Protein AF-0000000085159303 (afdb_homodimer)

Structure (mmCIF, N/CA/C/O backbone):
data_AF-0000000085159303-model_v1
#
loop_
_entity.id
_entity.type
_entity.pdbx_description
1 polymer 'ATP-binding protein'
#
loop_
_atom_site.group_PDB
_atom_site.id
_atom_site.type_symbol
_atom_site.label_atom_id
_atom_site.label_alt_id
_atom_site.label_comp_id
_atom_site.label_asym_id
_atom_site.label_entity_id
_atom_site.label_seq_id
_atom_site.pdbx_PDB_ins_code
_atom_site.Cartn_x
_atom_site.Cartn_y
_atom_site.Cartn_z
_atom_site.occupancy
_atom_site.B_iso_or_equiv
_atom_site.auth_seq_id
_atom_site.auth_comp_id
_atom_site.auth_asym_id
_atom_site.auth_atom_id
_atom_site.pdbx_PDB_model_num
ATOM 1 N N . MET A 1 1 ? -14.891 17.75 -6.547 1 43.78 1 MET A N 1
ATOM 2 C CA . MET A 1 1 ? -15.078 16.312 -6.766 1 43.78 1 MET A CA 1
ATOM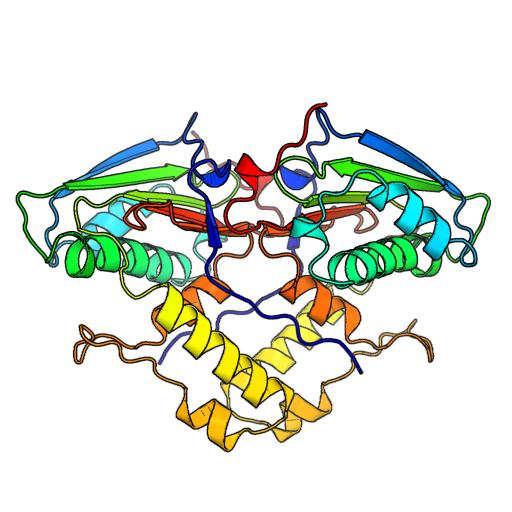 3 C C . MET A 1 1 ? -13.75 15.57 -6.641 1 43.78 1 MET A C 1
ATOM 5 O O . MET A 1 1 ? -12.742 15.992 -7.219 1 43.78 1 MET A O 1
ATOM 9 N N . HIS A 1 2 ? -13.578 14.812 -5.637 1 64 2 HIS A N 1
ATOM 10 C CA . HIS A 1 2 ? -12.289 14.164 -5.406 1 64 2 HIS A CA 1
ATOM 11 C C . HIS A 1 2 ? -11.953 13.195 -6.531 1 64 2 HIS A C 1
ATOM 13 O O . HIS A 1 2 ? -12.852 12.617 -7.152 1 64 2 HIS A O 1
ATOM 19 N N . GLN A 1 3 ? -10.859 13.406 -7.191 1 79.31 3 GLN A N 1
ATOM 20 C CA . GLN A 1 3 ? -10.375 12.578 -8.289 1 79.31 3 GLN A CA 1
ATOM 21 C C . GLN A 1 3 ? -10.266 11.109 -7.875 1 79.31 3 GLN A C 1
ATOM 23 O O . GLN A 1 3 ? -9.859 10.812 -6.75 1 79.31 3 GLN A O 1
ATOM 28 N N . LEU A 1 4 ? -10.867 10.281 -8.711 1 87.75 4 LEU A N 1
ATOM 29 C CA . LEU A 1 4 ? -10.781 8.836 -8.5 1 87.75 4 LEU A CA 1
ATOM 30 C C . LEU A 1 4 ? -9.336 8.367 -8.531 1 87.75 4 LEU A C 1
ATOM 32 O O . LEU A 1 4 ? -8.578 8.734 -9.438 1 87.75 4 LEU A O 1
ATOM 36 N N . ILE A 1 5 ? -8.906 7.711 -7.488 1 91.25 5 ILE A N 1
ATOM 37 C CA . ILE A 1 5 ? -7.598 7.066 -7.414 1 91.25 5 ILE A CA 1
ATOM 38 C C . ILE A 1 5 ? -7.73 5.582 -7.742 1 91.25 5 ILE A C 1
ATOM 40 O O . ILE A 1 5 ? -8.477 4.855 -7.074 1 91.25 5 ILE A O 1
ATOM 44 N N . ILE A 1 6 ? -7.066 5.203 -8.773 1 92.69 6 ILE A N 1
ATOM 45 C CA . ILE A 1 6 ? -7.168 3.818 -9.219 1 92.69 6 ILE A CA 1
ATOM 46 C C . ILE A 1 6 ? -5.984 3.016 -8.688 1 92.69 6 ILE A C 1
ATOM 48 O O . ILE A 1 6 ? -4.828 3.371 -8.914 1 92.69 6 ILE A O 1
ATOM 52 N N . ARG A 1 7 ? -6.312 1.954 -7.98 1 93.94 7 ARG A N 1
ATOM 53 C CA . ARG A 1 7 ? -5.309 0.973 -7.578 1 93.94 7 ARG A CA 1
ATOM 54 C C . ARG A 1 7 ? -5.121 -0.09 -8.656 1 93.94 7 ARG A C 1
ATOM 56 O O . ARG A 1 7 ? -6.09 -0.508 -9.297 1 93.94 7 ARG A O 1
ATOM 63 N N . LYS A 1 8 ? -3.885 -0.417 -8.852 1 95.25 8 LYS A N 1
ATOM 64 C CA . LYS A 1 8 ? -3.584 -1.401 -9.891 1 95.25 8 LYS A CA 1
ATOM 65 C C . LYS A 1 8 ? -2.324 -2.191 -9.547 1 95.25 8 LYS A C 1
ATOM 67 O O . LYS A 1 8 ? -1.56 -1.801 -8.664 1 95.25 8 LYS A O 1
ATOM 72 N N . LEU A 1 9 ? -2.141 -3.295 -10.242 1 95.94 9 LEU A N 1
ATOM 73 C CA . LEU A 1 9 ? -0.892 -4.043 -10.164 1 95.94 9 LEU A CA 1
ATOM 74 C C . LEU A 1 9 ? 0.24 -3.287 -10.852 1 95.94 9 LEU A C 1
ATOM 76 O O . LEU A 1 9 ? 0.048 -2.719 -11.93 1 95.94 9 LEU A O 1
ATOM 80 N N . ILE A 1 10 ? 1.397 -3.301 -10.141 1 97.69 10 ILE A N 1
ATOM 81 C CA . ILE A 1 10 ? 2.553 -2.555 -10.625 1 97.69 10 ILE A CA 1
ATOM 82 C C . ILE A 1 10 ? 3.584 -3.521 -11.203 1 97.69 10 ILE A C 1
ATOM 84 O O . ILE A 1 10 ? 3.85 -4.574 -10.617 1 97.69 10 ILE A O 1
ATOM 88 N N . VAL A 1 11 ? 4.082 -3.172 -12.383 1 98.19 11 VAL A N 1
ATOM 89 C CA . VAL A 1 11 ? 5.148 -3.939 -13.023 1 98.19 11 VAL A CA 1
ATOM 90 C C . VAL A 1 11 ? 6.422 -3.1 -13.086 1 98.19 11 VAL A C 1
ATOM 92 O O . VAL A 1 11 ? 6.441 -2.039 -13.719 1 98.19 11 VAL A O 1
ATOM 95 N N . ASP A 1 12 ? 7.48 -3.568 -12.445 1 97.88 12 ASP A N 1
ATOM 96 C CA . ASP A 1 12 ? 8.758 -2.857 -12.406 1 97.88 12 ASP A CA 1
ATOM 97 C C . ASP A 1 12 ? 9.906 -3.82 -12.133 1 97.88 12 ASP A C 1
ATOM 99 O O . ASP A 1 12 ? 10.148 -4.203 -10.984 1 97.88 12 ASP A O 1
ATOM 103 N N . GLU A 1 13 ? 10.664 -4.117 -13.094 1 97.38 13 GLU A N 1
ATOM 104 C CA . GLU A 1 13 ? 11.719 -5.117 -13.055 1 97.38 13 GLU A CA 1
ATOM 105 C C . GLU A 1 13 ? 12.766 -4.77 -12 1 97.38 13 GLU A C 1
ATOM 107 O O . GLU A 1 13 ? 13.281 -5.652 -11.312 1 97.38 13 GLU A O 1
ATOM 112 N N . ASN A 1 14 ? 13.062 -3.523 -11.852 1 95.62 14 ASN A N 1
ATOM 113 C CA . ASN A 1 14 ? 14.18 -3.098 -11.016 1 95.62 14 ASN A CA 1
ATOM 114 C C . ASN A 1 14 ? 13.703 -2.469 -9.711 1 95.62 14 ASN A C 1
ATOM 116 O O . ASN A 1 14 ? 14.43 -1.689 -9.094 1 95.62 14 ASN A O 1
ATOM 120 N N . ASN A 1 15 ? 12.461 -2.787 -9.383 1 96.5 15 ASN A N 1
ATOM 121 C CA . ASN A 1 15 ? 11.922 -2.252 -8.141 1 96.5 15 ASN A C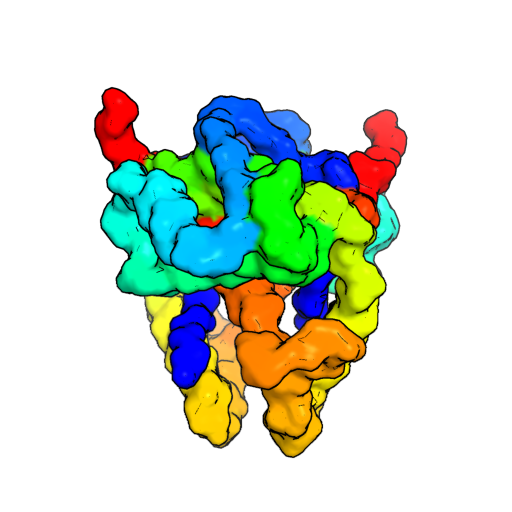A 1
ATOM 122 C C . ASN A 1 15 ? 12.742 -2.697 -6.93 1 96.5 15 ASN A C 1
ATOM 124 O O . ASN A 1 15 ? 13.188 -3.844 -6.867 1 96.5 15 ASN A O 1
ATOM 128 N N . GLU A 1 16 ? 12.914 -1.83 -5.949 1 94.56 16 GLU A N 1
ATOM 129 C CA . GLU A 1 16 ? 13.734 -2.105 -4.773 1 94.56 16 GLU A CA 1
ATOM 130 C C . GLU A 1 16 ? 13.133 -3.23 -3.936 1 94.56 16 GLU A C 1
ATOM 132 O O . GLU A 1 16 ? 13.82 -3.83 -3.109 1 94.56 16 GLU A O 1
ATOM 137 N N . LEU A 1 17 ? 11.805 -3.549 -4.074 1 95.19 17 LEU A N 1
ATOM 138 C CA . LEU A 1 17 ? 11.18 -4.656 -3.354 1 95.19 17 LEU A CA 1
ATOM 139 C C . LEU A 1 17 ? 11.82 -5.984 -3.746 1 95.19 17 LEU A C 1
ATOM 141 O O . LEU A 1 17 ? 11.656 -6.984 -3.047 1 95.19 17 LEU A O 1
ATOM 145 N N . PHE A 1 18 ? 12.531 -5.996 -4.859 1 97.5 18 PHE A N 1
ATOM 146 C CA . PHE A 1 18 ? 13.188 -7.227 -5.289 1 97.5 18 PHE A CA 1
ATOM 147 C C . PHE A 1 18 ? 14.594 -7.316 -4.723 1 97.5 18 PHE A C 1
ATOM 149 O O . PHE A 1 18 ? 15.312 -8.297 -4.969 1 97.5 18 PHE A O 1
ATOM 156 N N . ASP A 1 19 ? 15.055 -6.277 -3.986 1 96.62 19 ASP A N 1
ATOM 157 C CA . ASP A 1 19 ? 16.328 -6.395 -3.275 1 96.62 19 ASP A CA 1
ATOM 158 C C . ASP A 1 19 ? 16.234 -7.422 -2.15 1 96.62 19 ASP A C 1
ATOM 160 O O . ASP A 1 19 ? 15.695 -7.129 -1.079 1 96.62 19 ASP A O 1
ATOM 164 N N . ALA A 1 20 ? 16.781 -8.555 -2.324 1 97.75 20 ALA A N 1
ATOM 165 C CA . ALA A 1 20 ? 16.609 -9.68 -1.407 1 97.75 20 ALA A CA 1
ATOM 166 C C . ALA A 1 20 ? 17.766 -9.758 -0.414 1 97.75 20 ALA A C 1
ATOM 168 O O . ALA A 1 20 ? 17.938 -10.766 0.28 1 97.75 20 ALA A O 1
ATOM 169 N N . GLN A 1 21 ? 18.562 -8.742 -0.379 1 95.38 21 GLN A N 1
ATOM 170 C CA . GLN A 1 21 ? 19.703 -8.773 0.535 1 95.38 21 GLN A CA 1
ATOM 171 C C . GLN A 1 21 ? 19.25 -8.984 1.976 1 95.38 21 GLN A C 1
ATOM 173 O O . GLN A 1 21 ? 18.359 -8.273 2.465 1 95.38 21 GLN A O 1
ATOM 178 N N . GLY A 1 22 ? 19.859 -9.969 2.65 1 96.06 22 GLY A N 1
ATOM 179 C CA . GLY A 1 22 ? 19.578 -10.234 4.051 1 96.06 22 GLY A CA 1
ATOM 180 C C . GLY A 1 22 ? 18.328 -11.07 4.266 1 96.06 22 GLY A C 1
ATOM 181 O O . GLY A 1 22 ? 17.984 -11.398 5.402 1 96.06 22 GLY A O 1
ATOM 182 N N . MET A 1 23 ? 17.641 -11.469 3.201 1 97.88 23 MET A N 1
ATOM 183 C CA . MET A 1 23 ? 16.422 -12.281 3.33 1 97.88 23 MET A CA 1
ATOM 184 C C . MET A 1 23 ? 16.766 -13.766 3.363 1 97.88 23 MET A C 1
ATOM 186 O O . MET A 1 23 ? 17.812 -14.18 2.857 1 97.88 23 MET A O 1
ATOM 190 N N . ARG A 1 24 ? 15.906 -14.539 4.008 1 98.31 24 ARG A N 1
ATOM 191 C CA . ARG A 1 24 ? 16 -15.992 3.914 1 98.31 24 ARG A CA 1
ATOM 192 C C . ARG A 1 24 ? 15.555 -16.484 2.541 1 98.31 24 ARG A C 1
ATOM 194 O O . ARG A 1 24 ? 14.719 -15.844 1.894 1 98.31 24 ARG A O 1
ATOM 201 N N . TYR A 1 25 ? 16.109 -17.625 2.141 1 98.62 25 TYR A N 1
ATOM 202 C CA . TYR A 1 25 ? 15.812 -18.172 0.825 1 98.62 25 TYR A CA 1
ATOM 203 C C . TYR A 1 25 ? 15.5 -19.672 0.921 1 98.62 25 TYR A C 1
ATOM 205 O O . TYR A 1 25 ? 16.141 -20.391 1.685 1 98.62 25 TYR A O 1
ATOM 213 N N . VAL A 1 26 ? 14.492 -20.078 0.192 1 98.69 26 VAL A N 1
ATOM 214 C CA . VAL A 1 26 ? 14.164 -21.5 0.096 1 98.69 26 VAL A CA 1
ATOM 215 C C . VAL A 1 26 ? 13.562 -21.797 -1.273 1 98.69 26 VAL A C 1
ATOM 217 O O . VAL A 1 26 ? 12.992 -20.906 -1.916 1 98.69 26 VAL A O 1
ATOM 220 N N . GLU A 1 27 ? 13.734 -23 -1.75 1 98.69 27 GLU A N 1
ATOM 221 C CA . GLU A 1 27 ? 13.086 -23.484 -2.963 1 98.69 27 GLU A CA 1
ATOM 222 C C . GLU A 1 27 ? 12.133 -24.641 -2.652 1 98.69 27 GLU A C 1
ATOM 224 O O . GLU A 1 27 ? 12.461 -25.531 -1.871 1 98.69 27 GLU A O 1
ATOM 229 N N . PHE A 1 28 ? 11.008 -24.578 -3.199 1 98.69 28 PHE A N 1
ATOM 230 C CA . PHE A 1 28 ? 10.023 -25.641 -3.051 1 98.69 28 PHE A CA 1
ATOM 231 C C . PHE A 1 28 ? 9.727 -26.297 -4.395 1 98.69 28 PHE A C 1
ATOM 233 O O . PHE A 1 28 ? 9.625 -25.609 -5.418 1 98.69 28 PHE A O 1
ATOM 240 N N . PRO A 1 29 ? 9.547 -27.688 -4.418 1 98.31 29 PRO A N 1
ATOM 241 C CA . PRO A 1 29 ? 8.922 -28.266 -5.605 1 98.31 29 PRO A CA 1
ATOM 242 C C . PRO A 1 29 ? 7.5 -27.75 -5.84 1 98.31 29 PRO A C 1
ATOM 244 O O . PRO A 1 29 ? 6.809 -27.391 -4.883 1 98.31 29 PRO A O 1
ATOM 247 N N . SER A 1 30 ? 7.117 -27.641 -7.059 1 98.19 30 SER A N 1
ATOM 248 C CA . SER A 1 30 ? 5.781 -27.141 -7.367 1 98.19 30 SER A CA 1
ATOM 249 C C . SER A 1 30 ? 4.719 -28.203 -7.148 1 98.19 30 SER A C 1
ATOM 251 O O . SER A 1 30 ? 3.986 -28.562 -8.078 1 98.19 30 SER A O 1
ATOM 253 N N . ASP A 1 31 ? 4.613 -28.703 -5.961 1 97.44 31 ASP A N 1
ATOM 254 C CA . ASP A 1 31 ? 3.629 -29.703 -5.543 1 97.44 31 ASP A CA 1
ATOM 255 C C . ASP A 1 31 ? 2.406 -29.031 -4.918 1 97.44 31 ASP A C 1
ATOM 257 O O . ASP A 1 31 ? 2.467 -28.547 -3.787 1 97.44 31 ASP A O 1
ATOM 261 N N . TYR A 1 32 ? 1.29 -29.047 -5.637 1 96.62 32 TYR A N 1
ATOM 262 C CA . TYR A 1 32 ? 0.066 -28.359 -5.254 1 96.62 32 TYR A CA 1
ATOM 263 C C . TYR A 1 32 ? -0.444 -28.859 -3.908 1 96.62 32 TYR A C 1
ATOM 265 O O . TYR A 1 32 ? -0.998 -28.078 -3.123 1 96.62 32 TYR A O 1
ATOM 273 N N . HIS A 1 33 ? -0.232 -30.078 -3.57 1 97.12 33 HIS A N 1
ATOM 274 C CA . HIS A 1 33 ? -0.773 -30.688 -2.357 1 97.12 33 HIS A CA 1
ATOM 275 C C . HIS A 1 33 ? 0.057 -30.312 -1.136 1 97.12 33 HIS A C 1
ATOM 277 O O . HIS A 1 33 ? -0.342 -30.578 -0.001 1 97.12 33 HIS A O 1
ATOM 283 N N . ARG A 1 34 ? 1.136 -29.609 -1.354 1 98 34 ARG A N 1
ATOM 284 C CA . ARG A 1 34 ? 2.033 -29.312 -0.244 1 98 34 ARG A CA 1
ATOM 285 C C . ARG A 1 34 ? 2.051 -27.812 0.047 1 98 34 ARG A C 1
ATOM 287 O O . ARG A 1 34 ? 2.893 -27.328 0.811 1 98 34 ARG A O 1
ATOM 294 N N . ILE A 1 35 ? 1.143 -27.094 -0.477 1 97.75 35 ILE A N 1
ATOM 295 C CA . ILE A 1 35 ? 1.106 -25.641 -0.334 1 97.75 35 ILE A CA 1
ATOM 296 C C . ILE A 1 35 ? 0.988 -25.266 1.143 1 97.75 35 ILE A C 1
ATOM 298 O O . ILE A 1 35 ? 1.679 -24.359 1.62 1 97.75 35 ILE A O 1
ATOM 302 N N . ARG A 1 36 ? 0.101 -25.969 1.793 1 97.44 36 ARG A N 1
ATOM 303 C CA . ARG A 1 36 ? -0.075 -25.688 3.215 1 97.44 36 ARG A CA 1
ATOM 304 C C . ARG A 1 36 ? 1.223 -25.922 3.982 1 97.44 36 ARG A C 1
ATOM 306 O O . ARG A 1 36 ? 1.575 -25.141 4.863 1 97.44 36 ARG A O 1
ATOM 313 N N . GLU A 1 37 ? 1.891 -26.969 3.672 1 98.38 37 GLU A N 1
ATOM 314 C CA . GLU A 1 37 ? 3.172 -27.266 4.297 1 98.38 37 GLU A CA 1
ATOM 315 C C . GLU A 1 37 ? 4.207 -26.188 4 1 98.38 37 GLU A C 1
ATOM 317 O O . GLU A 1 37 ? 4.961 -25.781 4.887 1 98.38 37 GLU A O 1
ATOM 322 N N . TYR A 1 38 ? 4.301 -25.75 2.805 1 98.69 38 TYR A N 1
ATOM 323 C CA . TYR A 1 38 ? 5.246 -24.719 2.408 1 98.69 38 TYR A CA 1
ATOM 324 C C . TYR A 1 38 ? 4.977 -23.406 3.16 1 98.69 38 TYR A C 1
ATOM 326 O O . TYR A 1 38 ? 5.906 -22.766 3.658 1 98.69 38 TYR A O 1
ATOM 334 N N . THR A 1 39 ? 3.701 -23.062 3.221 1 98.56 39 THR A N 1
ATOM 335 C CA . THR A 1 39 ? 3.316 -21.844 3.926 1 98.56 39 THR A CA 1
ATOM 336 C C . THR A 1 39 ? 3.691 -21.938 5.402 1 98.56 39 THR A C 1
ATOM 338 O O . THR A 1 39 ? 4.223 -20.969 5.969 1 98.56 39 THR A O 1
ATOM 341 N N . ALA A 1 40 ? 3.428 -23.094 5.992 1 98.19 40 ALA A N 1
ATOM 342 C CA . ALA A 1 40 ? 3.771 -23.312 7.391 1 98.19 40 ALA A CA 1
ATOM 343 C C . ALA A 1 40 ? 5.273 -23.188 7.613 1 98.19 40 ALA A C 1
ATOM 345 O O . ALA A 1 40 ? 5.715 -22.656 8.641 1 98.19 40 ALA A O 1
ATOM 346 N N . PHE A 1 41 ? 6.035 -23.719 6.727 1 98.56 41 PHE A N 1
ATOM 347 C CA . PHE A 1 41 ? 7.488 -23.625 6.805 1 98.56 41 PHE A CA 1
ATOM 348 C C . PHE A 1 41 ? 7.938 -22.172 6.863 1 98.56 41 PHE A C 1
ATOM 350 O O . PHE A 1 41 ? 8.766 -21.797 7.695 1 98.56 41 PHE A O 1
ATOM 357 N N . ILE A 1 42 ? 7.395 -21.312 6.027 1 98.31 42 ILE A N 1
ATOM 358 C CA . ILE A 1 42 ? 7.742 -19.906 5.957 1 98.31 42 ILE A CA 1
ATOM 359 C C . ILE A 1 42 ? 7.383 -19.219 7.27 1 98.31 42 ILE A C 1
ATOM 361 O O . ILE A 1 42 ? 8.117 -18.359 7.75 1 98.31 42 ILE A O 1
ATOM 365 N N . LEU A 1 43 ? 6.266 -19.594 7.871 1 97.94 43 LEU A N 1
ATOM 366 C CA . LEU A 1 43 ? 5.695 -18.875 9.008 1 97.94 43 LEU A CA 1
ATOM 367 C C . LEU A 1 43 ? 6.258 -19.406 10.32 1 97.94 43 LEU A C 1
ATOM 369 O O . LEU A 1 43 ? 5.898 -18.922 11.398 1 97.94 43 LEU A O 1
ATOM 373 N N . GLN A 1 44 ? 7.098 -20.391 10.305 1 95.94 44 GLN A N 1
ATOM 374 C CA . GLN A 1 44 ? 7.598 -21.078 11.492 1 95.94 44 GLN A CA 1
ATOM 375 C C . GLN A 1 44 ? 8.141 -20.078 12.516 1 95.94 44 GLN A C 1
ATOM 377 O O . GLN A 1 44 ? 7.918 -20.234 13.719 1 95.94 44 GLN A O 1
ATOM 382 N N . ASN A 1 45 ? 8.836 -19.031 12.141 1 92.56 45 ASN A N 1
ATOM 383 C CA . ASN A 1 45 ? 9.406 -18.047 13.062 1 92.56 45 ASN A CA 1
ATOM 384 C C . ASN A 1 45 ? 8.758 -16.672 12.891 1 92.56 45 ASN A C 1
ATOM 386 O O . ASN A 1 45 ? 9.391 -15.656 13.172 1 92.56 45 ASN A O 1
ATOM 390 N N . CYS A 1 46 ? 7.527 -16.75 12.492 1 96.38 46 CYS A N 1
ATOM 391 C CA . CYS A 1 46 ? 6.805 -15.5 12.305 1 96.38 46 CYS A CA 1
ATOM 392 C C . CYS A 1 46 ? 6.289 -14.969 13.641 1 96.38 46 CYS A C 1
ATOM 394 O O . CYS A 1 46 ? 5.629 -15.695 14.391 1 96.38 46 CYS A O 1
ATOM 396 N N . PRO A 1 47 ? 6.625 -13.719 14.016 1 95.5 47 PRO A N 1
ATOM 397 C CA . PRO A 1 47 ? 6.012 -13.148 15.219 1 95.5 47 PRO A CA 1
ATOM 398 C C . PRO A 1 47 ? 4.484 -13.242 15.203 1 95.5 47 PRO A C 1
ATOM 400 O O . PRO A 1 47 ? 3.861 -13.062 14.156 1 95.5 47 PRO A O 1
ATOM 403 N N . GLU A 1 48 ? 3.891 -13.523 16.344 1 94.94 48 GLU A N 1
ATOM 404 C CA . GLU A 1 48 ? 2.443 -13.672 16.469 1 94.94 48 GLU A CA 1
ATOM 405 C C . GLU A 1 48 ? 1.718 -12.414 16.016 1 94.94 48 GLU A C 1
ATOM 407 O O . GLU A 1 48 ? 0.662 -12.492 15.383 1 94.94 48 GLU A O 1
ATOM 412 N N . GLU A 1 49 ? 2.273 -11.258 16.25 1 93.62 49 GLU A N 1
ATOM 413 C CA . GLU A 1 49 ? 1.668 -9.961 15.93 1 93.62 49 GLU A CA 1
ATOM 414 C C . GLU A 1 49 ? 1.49 -9.797 14.422 1 93.62 49 GLU A C 1
ATOM 416 O O . GLU A 1 49 ? 0.629 -9.031 13.977 1 93.62 49 GLU A O 1
ATOM 421 N N . PHE A 1 50 ? 2.287 -10.531 13.633 1 96.5 50 PHE A N 1
ATOM 422 C CA . PHE A 1 50 ? 2.242 -10.375 12.188 1 96.5 50 PHE A CA 1
ATOM 423 C C . PHE A 1 50 ? 1.209 -11.32 11.578 1 96.5 50 PHE A C 1
ATOM 425 O O . PHE A 1 50 ? 0.819 -11.156 10.422 1 96.5 50 PHE A O 1
ATOM 432 N N . LYS A 1 51 ? 0.767 -12.25 12.289 1 95.81 51 LYS A N 1
ATOM 433 C CA . LYS A 1 51 ? -0.072 -13.297 11.711 1 95.81 51 LYS A CA 1
ATOM 434 C C . LYS A 1 51 ? -1.482 -12.781 11.438 1 95.81 51 LYS A C 1
ATOM 436 O O . LYS A 1 51 ? -2.162 -13.258 10.531 1 95.81 51 LYS A O 1
ATOM 441 N N . GLU A 1 52 ? -1.915 -11.734 12.289 1 93.94 52 GLU A N 1
ATOM 442 C CA . GLU A 1 52 ? -3.25 -11.156 12.141 1 93.94 52 GLU A CA 1
ATOM 443 C C . GLU A 1 52 ? -4.305 -12.25 12 1 93.94 52 GLU A C 1
ATOM 445 O O . GLU A 1 52 ? -5.113 -12.227 11.07 1 93.94 52 GLU A O 1
ATOM 450 N N . GLY A 1 53 ? -4.27 -13.133 13.07 1 92.62 53 GLY A N 1
ATOM 451 C CA . GLY A 1 53 ? -5.055 -14.352 12.945 1 92.62 53 GLY A CA 1
ATOM 452 C C . GLY A 1 53 ? -4.527 -15.289 11.875 1 92.62 53 GLY A C 1
ATOM 453 O O . GLY A 1 53 ? -3.391 -15.758 11.961 1 92.62 53 GLY A O 1
ATOM 454 N N . ASN A 1 54 ? -5.238 -15.453 10.789 1 94.06 54 ASN A N 1
ATOM 455 C CA . ASN A 1 54 ? -4.777 -16.344 9.719 1 94.06 54 ASN A CA 1
ATOM 456 C C . ASN A 1 54 ? -4.695 -15.609 8.383 1 94.06 54 ASN A C 1
ATOM 458 O O . ASN A 1 54 ? -4.527 -16.234 7.34 1 94.06 54 ASN A O 1
ATOM 462 N N . LEU A 1 55 ? -4.754 -14.312 8.531 1 95.31 55 LEU A N 1
ATOM 463 C CA . LEU A 1 55 ? -4.793 -13.523 7.309 1 95.31 55 LEU A CA 1
ATOM 464 C C . LEU A 1 55 ? -3.463 -13.602 6.57 1 95.31 55 LEU A C 1
ATOM 466 O O . LEU A 1 55 ? -3.434 -13.75 5.344 1 95.31 55 LEU A O 1
ATOM 470 N N . LEU A 1 56 ? -2.365 -13.438 7.324 1 97.5 56 LEU A N 1
ATOM 471 C CA . LEU A 1 56 ? -1.056 -13.523 6.688 1 97.5 56 LEU A CA 1
ATOM 472 C C . LEU A 1 56 ? -0.86 -14.883 6.023 1 97.5 56 LEU A C 1
ATOM 474 O O . LEU A 1 56 ? -0.411 -14.961 4.875 1 97.5 56 LEU A O 1
ATOM 478 N N . GLU A 1 57 ? -1.209 -15.914 6.766 1 97.56 57 GLU A N 1
ATOM 479 C CA . GLU A 1 57 ? -1.09 -17.266 6.223 1 97.56 57 GLU A CA 1
ATOM 480 C C . GLU A 1 57 ? -1.883 -17.406 4.93 1 97.56 57 GLU A C 1
ATOM 482 O O . GLU A 1 57 ? -1.389 -17.969 3.951 1 97.56 57 GLU A O 1
ATOM 487 N N . GLN A 1 58 ? -3.045 -16.953 4.91 1 95.44 58 GLN A N 1
ATOM 488 C CA . GLN A 1 58 ? -3.906 -17.016 3.732 1 95.44 58 GLN A CA 1
ATOM 489 C C . GLN A 1 58 ? -3.273 -16.281 2.549 1 95.44 58 GLN A C 1
ATOM 491 O O . GLN A 1 58 ? -3.26 -16.812 1.431 1 95.44 58 GLN A O 1
ATOM 496 N N . GLN A 1 59 ? -2.77 -15.102 2.832 1 96.38 59 GLN A N 1
ATOM 497 C CA . GLN A 1 59 ? -2.213 -14.289 1.753 1 96.38 59 GLN A CA 1
ATOM 498 C C . GLN A 1 59 ? -0.94 -14.922 1.193 1 96.38 59 GLN A C 1
ATOM 500 O O . GLN A 1 59 ? -0.736 -14.945 -0.022 1 96.38 59 GLN A O 1
ATOM 505 N N . LEU A 1 60 ? -0.06 -15.445 2.078 1 98 60 LEU A N 1
ATOM 506 C CA . LEU A 1 60 ? 1.141 -16.141 1.617 1 98 60 LEU A CA 1
ATOM 507 C C . LEU A 1 60 ? 0.78 -17.375 0.818 1 98 60 LEU A C 1
ATOM 509 O O . LEU A 1 60 ? 1.378 -17.656 -0.226 1 98 60 LEU A O 1
ATOM 513 N N . SER A 1 61 ? -0.198 -18.094 1.308 1 97 61 SER A N 1
ATOM 514 C CA . SER A 1 61 ? -0.636 -19.312 0.631 1 97 61 SER A CA 1
ATOM 515 C C . SER A 1 61 ? -1.138 -19.016 -0.777 1 97 61 SER A C 1
ATOM 517 O O . SER A 1 61 ? -0.875 -19.781 -1.71 1 97 61 SER A O 1
ATOM 519 N N . GLU A 1 62 ? -1.877 -17.906 -0.947 1 94.56 62 GLU A N 1
ATOM 520 C CA . GLU A 1 62 ? -2.389 -17.516 -2.258 1 94.56 62 GLU A CA 1
ATOM 521 C C . GLU A 1 62 ? -1.248 -17.219 -3.227 1 94.56 62 GLU A C 1
ATOM 523 O O . GLU A 1 62 ? -1.305 -17.594 -4.398 1 94.56 62 GLU A O 1
ATOM 528 N N . ILE A 1 63 ? -0.223 -16.547 -2.75 1 97.25 63 ILE A N 1
ATOM 529 C CA . ILE A 1 63 ? 0.918 -16.219 -3.6 1 97.25 63 ILE A CA 1
ATOM 530 C C . ILE A 1 63 ? 1.641 -17.5 -4.008 1 97.25 63 ILE A C 1
ATOM 532 O O . ILE A 1 63 ? 1.979 -17.688 -5.18 1 97.25 63 ILE A O 1
ATOM 536 N N . ILE A 1 64 ? 1.868 -18.375 -3.031 1 98.25 64 ILE A N 1
ATOM 537 C CA . ILE A 1 64 ? 2.523 -19.656 -3.303 1 98.25 64 ILE A CA 1
ATOM 538 C C . ILE A 1 64 ? 1.685 -20.469 -4.285 1 98.25 64 ILE A C 1
ATOM 540 O O . ILE A 1 64 ? 2.209 -21 -5.266 1 98.25 64 ILE A O 1
ATOM 544 N N . LYS A 1 65 ? 0.403 -20.531 -4.066 1 96.19 65 LYS A N 1
ATOM 545 C CA . LYS A 1 65 ? -0.526 -21.25 -4.934 1 96.19 65 LYS A CA 1
ATOM 546 C C . LYS A 1 65 ? -0.455 -20.734 -6.367 1 96.19 65 LYS A C 1
ATOM 548 O O . LYS A 1 65 ? -0.421 -21.516 -7.316 1 96.19 65 LYS A O 1
ATOM 553 N N . ASN A 1 66 ? -0.487 -19.438 -6.547 1 94.88 66 ASN A N 1
ATOM 554 C CA . ASN A 1 66 ? -0.419 -18.844 -7.875 1 94.88 66 ASN A CA 1
ATOM 555 C C . ASN A 1 66 ? 0.867 -19.219 -8.602 1 94.88 66 ASN A C 1
ATOM 557 O O . ASN A 1 66 ? 0.842 -19.547 -9.789 1 94.88 66 ASN A O 1
ATOM 561 N N . GLY A 1 67 ? 1.988 -19.203 -7.875 1 97.19 67 GLY A N 1
ATOM 562 C CA . GLY A 1 67 ? 3.248 -19.609 -8.469 1 97.19 67 GLY A CA 1
ATOM 563 C C . GLY A 1 67 ? 3.26 -21.078 -8.898 1 97.19 67 GLY A C 1
ATOM 564 O O . GLY A 1 67 ? 3.775 -21.406 -9.969 1 97.19 67 GLY A O 1
ATOM 565 N N . ILE A 1 68 ? 2.68 -21.906 -8.086 1 97.56 68 ILE A N 1
ATOM 566 C CA . ILE A 1 68 ? 2.707 -23.344 -8.32 1 97.56 68 ILE A CA 1
ATOM 567 C C . ILE A 1 68 ? 1.671 -23.719 -9.383 1 97.56 68 ILE A C 1
ATOM 569 O O . ILE A 1 68 ? 2 -24.359 -10.383 1 97.56 68 ILE A O 1
ATOM 573 N N . LYS A 1 69 ? 0.42 -23.297 -9.211 1 94.81 69 LYS A N 1
ATOM 574 C CA . LYS A 1 69 ? -0.688 -23.703 -10.07 1 94.81 69 LYS A CA 1
ATOM 575 C C . LYS A 1 69 ? -0.66 -22.922 -11.391 1 94.81 69 LYS A C 1
ATOM 577 O O . LYS A 1 69 ? -0.633 -23.531 -12.469 1 94.81 69 LYS A O 1
ATOM 582 N N . HIS A 1 70 ? -0.668 -21.594 -11.367 1 92.38 70 HIS A N 1
ATOM 583 C CA . HIS A 1 70 ? -0.778 -20.766 -12.562 1 92.38 70 HIS A CA 1
ATOM 584 C C . HIS A 1 70 ? 0.579 -20.594 -13.242 1 92.38 70 HIS A C 1
ATOM 586 O O . HIS A 1 70 ? 0.67 -20.594 -14.469 1 92.38 70 HIS A O 1
ATOM 592 N N . GLY A 1 71 ? 1.595 -20.453 -12.43 1 95.94 71 GLY A N 1
ATOM 593 C CA . GLY A 1 71 ? 2.93 -20.281 -12.969 1 95.94 71 GLY A CA 1
ATOM 594 C C . GLY A 1 71 ? 3.531 -21.562 -13.523 1 95.94 71 GLY A C 1
ATOM 595 O O . GLY A 1 71 ? 3.725 -21.688 -14.734 1 95.94 71 GLY A O 1
ATOM 596 N N . ASN A 1 72 ? 3.672 -22.531 -12.594 1 97.75 72 ASN A N 1
ATOM 597 C CA . ASN A 1 72 ? 4.395 -23.734 -12.938 1 97.75 72 ASN A CA 1
ATOM 598 C C . ASN A 1 72 ? 3.443 -24.859 -13.367 1 97.75 72 ASN A C 1
ATOM 600 O O . ASN A 1 72 ? 3.881 -25.969 -13.688 1 97.75 72 ASN A O 1
ATOM 604 N N . LYS A 1 73 ? 2.164 -24.641 -13.43 1 95.62 73 LYS A N 1
ATOM 605 C CA . LYS A 1 73 ? 1.138 -25.562 -13.906 1 95.62 73 LYS A CA 1
ATOM 606 C C . LYS A 1 73 ? 1.184 -26.891 -13.141 1 95.62 73 LYS A C 1
ATOM 608 O O . LYS A 1 73 ? 1.043 -27.953 -13.734 1 95.62 73 LYS A O 1
ATOM 613 N N . LYS A 1 74 ? 1.551 -26.781 -11.914 1 95.38 74 LYS A N 1
ATOM 614 C CA . LYS A 1 74 ? 1.588 -27.906 -10.992 1 95.38 74 LYS A CA 1
ATOM 615 C C . LYS A 1 74 ? 2.607 -28.953 -11.438 1 95.38 74 LYS A C 1
ATOM 617 O O . LYS A 1 74 ? 2.434 -30.141 -11.195 1 95.38 74 LYS A O 1
ATOM 622 N N . ASP A 1 75 ? 3.631 -28.562 -12.195 1 97.06 75 ASP A N 1
ATOM 623 C CA . ASP A 1 75 ? 4.723 -29.438 -12.602 1 97.06 75 ASP A CA 1
ATOM 624 C C . ASP A 1 75 ? 5.758 -29.578 -11.484 1 97.06 75 ASP A C 1
ATOM 626 O O . ASP A 1 75 ? 6.551 -28.656 -11.258 1 97.06 75 ASP A O 1
ATOM 630 N N . PRO A 1 76 ? 5.828 -30.688 -10.82 1 94.62 76 PRO A N 1
ATOM 631 C CA . PRO A 1 76 ? 6.691 -30.844 -9.648 1 94.62 76 PRO A CA 1
ATOM 632 C C . PRO A 1 76 ? 8.172 -30.734 -9.992 1 94.62 76 PRO A C 1
ATOM 634 O O . PRO A 1 76 ? 9.008 -30.547 -9.094 1 94.62 76 PRO A O 1
ATOM 637 N N . SER A 1 77 ? 8.531 -30.875 -11.203 1 97.06 77 SER A N 1
ATOM 638 C CA . SER A 1 77 ? 9.93 -30.734 -11.602 1 97.06 77 SER A CA 1
ATOM 639 C C . SER A 1 77 ? 10.359 -29.281 -11.617 1 97.06 77 SER A C 1
ATOM 641 O O . SER A 1 77 ? 11.555 -28.984 -11.594 1 97.06 77 SER A O 1
ATOM 643 N N . LYS A 1 78 ? 9.375 -28.406 -11.641 1 98.31 78 LYS A N 1
ATOM 644 C CA . LYS A 1 78 ? 9.664 -26.969 -11.562 1 98.31 78 LYS A CA 1
ATOM 645 C C . LYS A 1 78 ? 9.719 -26.5 -10.117 1 98.31 78 LYS A C 1
ATOM 647 O O . LYS A 1 78 ? 9.023 -27.031 -9.25 1 98.31 78 LYS A O 1
ATOM 652 N N . LYS A 1 79 ? 10.516 -25.516 -9.914 1 98.62 79 LYS A N 1
ATOM 653 C CA . LYS A 1 79 ? 10.734 -25.016 -8.555 1 98.62 79 LYS A CA 1
ATOM 654 C C . LYS A 1 79 ? 10.055 -23.672 -8.344 1 98.62 79 LYS A C 1
ATOM 656 O O . LYS A 1 79 ? 9.875 -22.906 -9.297 1 98.62 79 LYS A O 1
ATOM 661 N N . LEU A 1 80 ? 9.641 -23.469 -7.156 1 98.75 80 LEU A N 1
ATOM 662 C CA . LEU A 1 80 ? 9.227 -22.156 -6.668 1 98.75 80 LEU A CA 1
ATOM 663 C C . LEU A 1 80 ? 10.297 -21.562 -5.762 1 98.75 80 LEU A C 1
ATOM 665 O O . LEU A 1 80 ? 10.602 -22.109 -4.703 1 98.75 80 LEU A O 1
ATOM 669 N N . LYS A 1 81 ? 10.914 -20.484 -6.188 1 98.88 81 LYS A N 1
ATOM 670 C CA . LYS A 1 81 ? 11.906 -19.781 -5.379 1 98.88 81 LYS A CA 1
ATOM 671 C C . LYS A 1 81 ? 11.234 -18.766 -4.465 1 98.88 81 LYS A C 1
ATOM 673 O O . LYS A 1 81 ? 10.391 -17.984 -4.91 1 98.88 81 LYS A O 1
ATOM 678 N N . VAL A 1 82 ? 11.641 -18.781 -3.186 1 98.88 82 VAL A N 1
ATOM 679 C CA . VAL A 1 82 ? 11 -17.922 -2.197 1 98.88 82 VAL A CA 1
ATOM 680 C C . VAL A 1 82 ? 12.055 -17.219 -1.354 1 98.88 82 VAL A C 1
ATOM 682 O O . VAL A 1 82 ? 12.961 -17.859 -0.819 1 98.88 82 VAL A O 1
ATOM 685 N N . TRP A 1 83 ? 12 -15.898 -1.317 1 98.88 83 TRP A N 1
ATOM 686 C CA . TRP A 1 83 ? 12.727 -15.078 -0.354 1 98.88 83 TRP A CA 1
ATOM 687 C C . TRP A 1 83 ? 11.773 -14.461 0.667 1 98.88 83 TRP A C 1
ATOM 689 O O . TRP A 1 83 ? 10.672 -14.031 0.318 1 98.88 83 TRP A O 1
ATOM 699 N N . TYR A 1 84 ? 12.18 -14.461 1.964 1 98.69 84 TYR A N 1
ATOM 700 C CA . TYR A 1 84 ? 11.258 -13.891 2.943 1 98.69 84 TYR A CA 1
ATOM 701 C C . TYR A 1 84 ? 12.016 -13.32 4.133 1 98.69 84 TYR A C 1
ATOM 703 O O . TYR A 1 84 ? 13.109 -13.781 4.469 1 98.69 84 TYR A O 1
ATOM 711 N N . ASP A 1 85 ? 11.555 -12.297 4.695 1 97.5 85 ASP A N 1
ATOM 712 C CA . ASP A 1 85 ? 12 -11.625 5.914 1 97.5 85 ASP A CA 1
ATOM 713 C C . ASP A 1 85 ? 10.812 -11.203 6.773 1 97.5 85 ASP A C 1
ATOM 715 O O . ASP A 1 85 ? 10 -10.375 6.355 1 97.5 85 ASP A O 1
ATOM 719 N N . LEU A 1 86 ? 10.672 -11.766 7.957 1 96.88 86 LEU A N 1
ATOM 720 C CA . LEU A 1 86 ? 9.516 -11.547 8.82 1 96.88 86 LEU A CA 1
ATOM 721 C C . LEU A 1 86 ? 9.922 -10.82 10.102 1 96.88 86 LEU A C 1
ATOM 723 O O . LEU A 1 86 ? 9.211 -10.891 11.109 1 96.88 86 LEU A O 1
ATOM 727 N N . ARG A 1 87 ? 11.047 -10.156 10.164 1 94.06 87 ARG A N 1
ATOM 728 C CA . ARG A 1 87 ? 11.617 -9.617 11.398 1 94.06 87 ARG A CA 1
ATOM 729 C C . ARG A 1 87 ? 10.992 -8.266 11.742 1 94.06 87 ARG A C 1
ATOM 731 O O . ARG A 1 87 ? 10.562 -8.039 12.875 1 94.06 87 ARG A O 1
ATOM 738 N N . LYS A 1 88 ? 10.891 -7.273 10.828 1 93.62 88 LYS A N 1
ATOM 739 C CA . LYS A 1 88 ? 10.391 -5.93 11.094 1 93.62 88 LYS A CA 1
ATOM 740 C C . LYS A 1 88 ? 9.039 -5.703 10.422 1 93.62 88 LYS A C 1
ATOM 742 O O . LYS A 1 88 ? 8.258 -4.855 10.852 1 93.62 88 LYS A O 1
ATOM 747 N N . ARG A 1 89 ? 8.852 -6.32 9.438 1 96.5 89 ARG A N 1
ATOM 748 C CA . ARG A 1 89 ? 7.695 -6.387 8.547 1 96.5 89 ARG A CA 1
ATOM 749 C C . ARG A 1 89 ? 7.664 -7.707 7.789 1 96.5 89 ARG A C 1
ATOM 751 O O . ARG A 1 89 ? 8.523 -8.57 7.992 1 96.5 89 ARG A O 1
ATOM 758 N N . VAL A 1 90 ? 6.656 -7.898 7.082 1 97.62 90 VAL A N 1
ATOM 759 C CA . VAL A 1 90 ? 6.672 -9.07 6.215 1 97.62 90 VAL A CA 1
ATOM 760 C C . VAL A 1 90 ? 7.109 -8.672 4.805 1 97.62 90 VAL A C 1
ATOM 762 O O . VAL A 1 90 ? 6.465 -7.832 4.168 1 97.62 90 VAL A O 1
ATOM 765 N N . ARG A 1 91 ? 8.195 -9.125 4.371 1 98.31 91 ARG A N 1
ATOM 766 C CA . ARG A 1 91 ? 8.656 -9.086 2.988 1 98.31 91 ARG A CA 1
ATOM 767 C C . ARG A 1 91 ? 8.672 -10.484 2.379 1 98.31 91 ARG A C 1
ATOM 769 O O . ARG A 1 91 ? 9.156 -11.438 3 1 98.31 91 ARG A O 1
ATOM 776 N N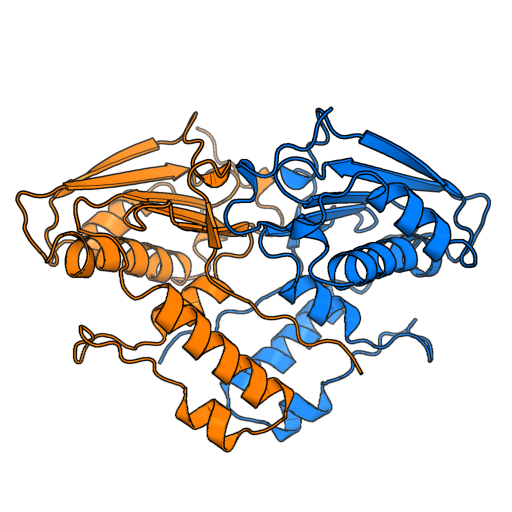 . PHE A 1 92 ? 8.117 -10.602 1.271 1 98.75 92 PHE A N 1
ATOM 777 C CA . PHE A 1 92 ? 7.934 -11.906 0.635 1 98.75 92 PHE A CA 1
ATOM 778 C C . PHE A 1 92 ? 8.094 -11.797 -0.877 1 98.75 92 PHE A C 1
ATOM 780 O O . PHE A 1 92 ? 7.48 -10.93 -1.509 1 98.75 92 PHE A O 1
ATOM 787 N N . ILE A 1 93 ? 9.023 -12.5 -1.472 1 98.88 93 ILE A N 1
ATOM 788 C CA . ILE A 1 93 ? 9.258 -12.555 -2.91 1 98.88 93 ILE A CA 1
ATOM 789 C C . ILE A 1 93 ? 9.094 -13.992 -3.404 1 98.88 93 ILE A C 1
ATOM 791 O O . ILE A 1 93 ? 9.633 -14.93 -2.805 1 98.88 93 ILE A O 1
ATOM 795 N N . VAL A 1 94 ? 8.375 -14.203 -4.441 1 98.88 94 VAL A N 1
ATOM 796 C CA . VAL A 1 94 ? 8.172 -15.523 -5.027 1 98.88 94 VAL A CA 1
ATOM 797 C C . VAL A 1 94 ? 8.438 -15.469 -6.527 1 98.88 94 VAL A C 1
ATOM 799 O O . VAL A 1 94 ? 7.977 -14.547 -7.211 1 98.88 94 VAL A O 1
ATOM 802 N N . GLU A 1 95 ? 9.172 -16.359 -7.012 1 98.88 95 GLU A N 1
ATOM 803 C CA . GLU A 1 95 ? 9.453 -16.5 -8.438 1 98.88 95 GLU A CA 1
ATOM 804 C C . GLU A 1 95 ? 9.18 -17.922 -8.922 1 98.88 95 GLU A C 1
ATOM 806 O O . GLU A 1 95 ? 9.719 -18.875 -8.375 1 98.88 95 GLU A O 1
ATOM 811 N N . ASP A 1 96 ? 8.32 -18.047 -9.875 1 98.75 96 ASP A N 1
ATOM 812 C CA . ASP A 1 96 ? 8.094 -19.344 -10.5 1 98.75 96 ASP A CA 1
ATOM 813 C C . ASP A 1 96 ? 8.797 -19.438 -11.852 1 98.75 96 ASP A C 1
ATOM 815 O O . ASP A 1 96 ? 9.531 -18.531 -12.242 1 98.75 96 ASP A O 1
ATOM 819 N N . GLU A 1 97 ? 8.625 -20.594 -12.539 1 98.75 97 GLU A N 1
ATOM 820 C CA . GLU A 1 97 ? 9.32 -20.844 -13.797 1 98.75 97 GLU A CA 1
ATOM 821 C C . GLU A 1 97 ? 8.344 -20.812 -14.977 1 98.75 97 GLU A C 1
ATOM 823 O O . GLU A 1 97 ? 8.609 -21.422 -16.016 1 98.75 97 GLU A O 1
ATOM 828 N N . GLY A 1 98 ? 7.191 -20.203 -14.727 1 98 98 GLY A N 1
ATOM 829 C CA . GLY A 1 98 ? 6.18 -20.188 -15.773 1 98 98 GLY A CA 1
ATOM 830 C C . GLY A 1 98 ? 6.336 -19.016 -16.734 1 98 98 GLY A C 1
ATOM 831 O O . GLY A 1 98 ? 7.379 -18.359 -16.75 1 98 98 GLY A O 1
ATOM 832 N N . GLU A 1 99 ? 5.293 -18.797 -17.594 1 96.75 99 GLU A N 1
ATOM 833 C CA . GLU A 1 99 ? 5.32 -17.781 -18.641 1 96.75 99 GLU A CA 1
ATOM 834 C C . GLU A 1 99 ? 4.973 -16.406 -18.094 1 96.75 99 GLU A C 1
ATOM 836 O O . GLU A 1 99 ? 5.074 -15.398 -18.812 1 96.75 99 GLU A O 1
ATOM 841 N N . GLY A 1 100 ? 4.672 -16.312 -16.828 1 97.44 100 GLY A N 1
ATOM 842 C CA . GLY A 1 100 ? 4.289 -15.039 -16.219 1 97.44 100 GLY A CA 1
ATOM 843 C C . GLY A 1 100 ? 2.795 -14.781 -16.281 1 97.44 100 GLY A C 1
ATOM 844 O O . GLY A 1 100 ? 2.074 -15.438 -17.047 1 97.44 100 GLY A O 1
ATOM 845 N N . PHE A 1 101 ? 2.33 -13.906 -15.445 1 95.38 101 PHE A N 1
ATOM 846 C CA . PHE A 1 101 ? 0.926 -13.508 -15.422 1 95.38 101 PHE A CA 1
ATOM 847 C C . PHE A 1 101 ? 0.543 -12.789 -16.703 1 95.38 101 PHE A C 1
ATOM 849 O O . PHE A 1 101 ? 0.518 -11.555 -16.75 1 95.38 101 PHE A O 1
ATOM 856 N N . THR A 1 102 ? 0.079 -13.477 -17.688 1 92.81 102 THR A N 1
ATOM 857 C CA . THR A 1 102 ? -0.141 -12.969 -19.047 1 92.81 102 THR A CA 1
ATOM 858 C C . THR A 1 102 ? -1.38 -12.078 -19.094 1 92.81 102 THR A C 1
ATOM 860 O O . THR A 1 102 ? -1.532 -11.266 -20 1 92.81 102 THR A O 1
ATOM 863 N N . ASN A 1 103 ? -2.227 -12.203 -18.156 1 92.31 103 ASN A N 1
ATOM 864 C CA . ASN A 1 103 ? -3.48 -11.453 -18.188 1 92.31 103 ASN A CA 1
ATOM 865 C C . ASN A 1 103 ? -3.463 -10.281 -17.203 1 92.31 103 ASN A C 1
ATOM 867 O O . ASN A 1 103 ? -4.516 -9.789 -16.797 1 92.31 103 ASN A O 1
ATOM 871 N N . LEU A 1 104 ? -2.27 -9.844 -16.828 1 94.69 104 LEU A N 1
ATOM 872 C CA . LEU A 1 104 ? -2.139 -8.797 -15.82 1 94.69 104 LEU A CA 1
ATOM 873 C C . LEU A 1 104 ? -2.824 -7.512 -16.266 1 94.69 104 LEU A C 1
ATOM 875 O O . LEU A 1 104 ? -3.559 -6.891 -15.5 1 94.69 104 LEU A O 1
ATOM 879 N N . GLU A 1 105 ? -2.621 -7.117 -17.484 1 94.62 105 GLU A N 1
ATOM 880 C CA . GLU A 1 105 ? -3.217 -5.879 -17.984 1 94.62 105 GLU A CA 1
ATOM 881 C C . GLU A 1 105 ? -4.738 -5.984 -18.031 1 94.62 105 GLU A C 1
ATOM 883 O O . GLU A 1 105 ? -5.445 -5.02 -17.734 1 94.62 105 GLU A O 1
ATOM 888 N N . ALA A 1 106 ? -5.211 -7.105 -18.5 1 93.5 106 ALA A N 1
ATOM 889 C CA . ALA A 1 106 ? -6.652 -7.328 -18.531 1 93.5 106 ALA A CA 1
ATOM 890 C C . ALA A 1 106 ? -7.25 -7.266 -17.125 1 93.5 106 ALA A C 1
ATOM 892 O O . ALA A 1 106 ? -8.336 -6.715 -16.922 1 93.5 106 ALA A O 1
ATOM 893 N N . TRP A 1 107 ? -6.574 -7.828 -16.203 1 93.19 107 TRP A N 1
ATOM 894 C CA . TRP A 1 107 ? -7.027 -7.777 -14.812 1 93.19 107 TRP A CA 1
ATOM 895 C C . TRP A 1 107 ? -7.059 -6.34 -14.305 1 93.19 107 TRP A C 1
ATOM 897 O O . TRP A 1 107 ? -8.016 -5.93 -13.633 1 93.19 107 TRP A O 1
ATOM 907 N N . ASN A 1 108 ? -5.996 -5.52 -14.594 1 95.31 108 ASN A N 1
ATOM 908 C CA . ASN A 1 108 ? -5.957 -4.113 -14.211 1 95.31 108 ASN A CA 1
ATOM 909 C C . ASN A 1 108 ? -7.137 -3.34 -14.789 1 95.31 108 ASN A C 1
ATOM 911 O O . ASN A 1 108 ? -7.711 -2.479 -14.117 1 95.31 108 ASN A O 1
ATOM 915 N N . GLU A 1 109 ? -7.48 -3.672 -15.984 1 95.25 109 GLU A N 1
ATOM 916 C CA . GLU A 1 109 ? -8.625 -3.016 -16.609 1 95.25 109 GLU A CA 1
ATOM 917 C C . GLU A 1 109 ? -9.93 -3.396 -15.922 1 95.25 109 GLU A C 1
ATOM 919 O O . GLU A 1 109 ? -10.781 -2.541 -15.68 1 95.25 109 GLU A O 1
ATOM 924 N N . TYR A 1 110 ? -10.023 -4.648 -15.672 1 93.75 110 TYR A N 1
ATOM 925 C CA . TYR A 1 110 ? -11.18 -5.137 -14.93 1 93.75 110 TYR A CA 1
ATOM 926 C C . TYR A 1 110 ? -11.32 -4.422 -13.594 1 93.75 110 TYR A C 1
ATOM 928 O O . TYR A 1 110 ? -12.398 -3.918 -13.258 1 93.75 110 TYR A O 1
ATOM 936 N N . TYR A 1 111 ? -10.242 -4.371 -12.875 1 93.94 111 TYR A N 1
ATOM 937 C CA . TYR A 1 111 ? -10.273 -3.789 -11.539 1 93.94 111 TYR A CA 1
ATOM 938 C C . TYR A 1 111 ? -10.531 -2.289 -11.602 1 93.94 111 TYR A C 1
ATOM 940 O O . TYR A 1 111 ? -11.219 -1.734 -10.742 1 93.94 111 TYR A O 1
ATOM 948 N N . ARG A 1 112 ? -9.984 -1.621 -12.602 1 95.38 112 ARG A N 1
ATOM 949 C CA . ARG A 1 112 ? -10.273 -0.209 -12.828 1 95.38 112 ARG A CA 1
ATOM 950 C C . ARG A 1 112 ? -11.773 0.022 -12.992 1 95.38 112 ARG A C 1
ATOM 952 O O . ARG A 1 112 ? -12.344 0.917 -12.359 1 95.38 112 ARG A O 1
ATOM 959 N N . LYS A 1 113 ? -12.398 -0.765 -13.828 1 95.56 113 LYS A N 1
ATOM 960 C CA . LYS A 1 113 ? -13.828 -0.627 -14.086 1 95.56 113 LYS A CA 1
ATOM 961 C C . LYS A 1 113 ? -14.641 -0.856 -12.82 1 95.56 113 LYS A C 1
ATOM 963 O O . LYS A 1 113 ? -15.625 -0.157 -12.57 1 95.56 113 LYS A O 1
ATOM 968 N N . ARG A 1 114 ? -14.25 -1.781 -12.055 1 93.94 114 ARG A N 1
ATOM 969 C CA . ARG A 1 114 ? -14.953 -2.055 -10.805 1 93.94 114 ARG A CA 1
ATOM 970 C C . ARG A 1 114 ? -14.844 -0.872 -9.852 1 93.94 114 ARG A C 1
ATOM 972 O O . ARG A 1 114 ? -15.828 -0.481 -9.227 1 93.94 114 ARG A O 1
ATOM 979 N N . GLN A 1 115 ? -13.625 -0.37 -9.719 1 94.12 115 GLN A N 1
ATOM 980 C CA . GLN A 1 115 ? -13.398 0.785 -8.852 1 94.12 115 GLN A CA 1
ATOM 981 C C . GLN A 1 115 ? -14.203 1.993 -9.336 1 94.12 115 GLN A C 1
ATOM 983 O O . GLN A 1 115 ? -14.766 2.734 -8.523 1 94.12 115 GLN A O 1
ATOM 988 N N . GLU A 1 116 ? -14.273 2.16 -10.625 1 95.44 116 GLU A N 1
ATOM 989 C CA . GLU A 1 116 ? -15.055 3.25 -11.203 1 95.44 116 GLU A CA 1
ATOM 990 C C . GLU A 1 116 ? -16.547 3.102 -10.883 1 95.44 116 GLU A C 1
ATOM 992 O O . GLU A 1 116 ? -17.219 4.086 -10.578 1 95.44 116 GLU A O 1
ATOM 997 N N . ALA A 1 117 ? -17.016 1.914 -11 1 95.12 117 ALA A N 1
ATOM 998 C CA . ALA A 1 117 ? -18.406 1.653 -10.688 1 95.12 117 ALA A CA 1
ATOM 999 C C . ALA A 1 117 ? -18.734 2.043 -9.242 1 95.12 117 ALA A C 1
ATOM 1001 O O . ALA A 1 117 ? -19.75 2.684 -8.977 1 95.12 117 ALA A O 1
ATOM 1002 N N . LEU A 1 118 ? -17.906 1.668 -8.383 1 91.88 118 LEU A N 1
ATOM 1003 C CA . LEU A 1 118 ? -18.094 2.029 -6.988 1 91.88 118 LEU A CA 1
ATOM 1004 C C . LEU A 1 118 ? -18.062 3.543 -6.805 1 91.88 118 LEU A C 1
ATOM 1006 O O . LEU A 1 118 ? -18.922 4.109 -6.113 1 91.88 118 LEU A O 1
ATOM 1010 N N . TYR A 1 119 ? -17.078 4.137 -7.391 1 90.5 119 TYR A N 1
ATOM 1011 C CA . TYR A 1 119 ? -16.906 5.582 -7.297 1 90.5 119 TYR A CA 1
ATOM 1012 C C . TYR A 1 119 ? -18.156 6.312 -7.797 1 90.5 119 TYR A C 1
ATOM 1014 O O . TYR A 1 119 ? -18.547 7.344 -7.238 1 90.5 119 TYR A O 1
ATOM 1022 N N . ARG A 1 120 ? -18.781 5.738 -8.75 1 93.44 120 ARG A N 1
ATOM 1023 C CA . ARG A 1 120 ? -19.969 6.352 -9.352 1 93.44 120 ARG A CA 1
ATOM 1024 C C . ARG A 1 120 ? -21.234 5.898 -8.641 1 93.44 120 ARG A C 1
ATOM 1026 O O . ARG A 1 120 ? -22.344 6.207 -9.086 1 93.44 120 ARG A O 1
ATOM 1033 N N . GLU A 1 121 ? -21.062 5.117 -7.602 1 91.69 121 GLU A N 1
ATOM 1034 C CA . GLU A 1 121 ? -22.188 4.594 -6.812 1 91.69 121 GLU A CA 1
ATOM 1035 C C . GLU A 1 121 ? -23.094 3.717 -7.664 1 91.69 121 GLU A C 1
ATOM 1037 O O . GLU A 1 121 ? -24.312 3.721 -7.477 1 91.69 121 GLU A O 1
ATOM 1042 N N . ASP A 1 122 ? -22.484 3.264 -8.766 1 94.25 122 ASP A N 1
ATOM 1043 C CA . ASP A 1 122 ? -23.141 2.223 -9.547 1 94.25 122 ASP A CA 1
ATOM 1044 C C . ASP A 1 122 ? -22.969 0.853 -8.891 1 94.25 122 ASP A C 1
ATOM 1046 O O . ASP A 1 122 ? -22.188 0.027 -9.375 1 94.25 122 ASP A O 1
ATOM 1050 N N . PHE A 1 123 ? -23.734 0.612 -7.859 1 90.94 123 PHE A N 1
ATOM 1051 C CA . PHE A 1 123 ? -23.531 -0.537 -6.984 1 90.94 123 PHE A CA 1
ATOM 1052 C C . PHE A 1 123 ? -23.891 -1.832 -7.699 1 90.94 123 PHE A C 1
ATOM 1054 O O . PHE A 1 123 ? -23.297 -2.879 -7.438 1 90.94 123 PHE A O 1
ATOM 1061 N N . ASP A 1 124 ? -24.812 -1.748 -8.641 1 93.12 124 ASP A N 1
ATOM 1062 C CA . ASP A 1 124 ? -25.156 -2.934 -9.414 1 93.12 124 ASP A CA 1
ATOM 1063 C C . ASP A 1 124 ? -23.953 -3.441 -10.211 1 93.12 124 ASP A C 1
ATOM 1065 O O . ASP A 1 124 ? -23.609 -4.621 -10.133 1 93.12 124 ASP A O 1
ATOM 1069 N N . THR A 1 125 ? -23.375 -2.494 -10.938 1 93.06 125 THR A N 1
ATOM 1070 C CA . THR A 1 125 ? -22.188 -2.855 -11.711 1 93.06 125 THR A CA 1
ATOM 1071 C C . THR A 1 125 ? -21.062 -3.303 -10.789 1 93.06 125 THR A C 1
ATOM 1073 O O . THR A 1 125 ? -20.375 -4.293 -11.07 1 93.06 125 THR A O 1
ATOM 1076 N N . PHE A 1 126 ? -20.891 -2.596 -9.672 1 93.25 126 PHE A N 1
ATOM 1077 C CA . PHE A 1 126 ? -19.859 -2.936 -8.695 1 93.25 126 PHE A CA 1
ATOM 1078 C C . PHE A 1 126 ? -20.047 -4.367 -8.203 1 93.25 126 PHE A C 1
ATOM 1080 O O . PHE A 1 126 ? -19.078 -5.148 -8.195 1 93.25 126 PHE A O 1
ATOM 1087 N N . LEU A 1 127 ? -21.234 -4.766 -7.941 1 89.12 127 LEU A N 1
ATOM 1088 C CA . LEU A 1 127 ? -21.516 -6.09 -7.395 1 89.12 127 LEU A CA 1
ATOM 1089 C C . LEU A 1 127 ? -21.391 -7.16 -8.469 1 89.12 127 LEU A C 1
ATOM 1091 O O . LEU A 1 127 ? -20.984 -8.289 -8.18 1 89.12 127 LEU A O 1
ATOM 1095 N N . SER A 1 128 ? -21.703 -6.797 -9.672 1 89.69 128 SER A N 1
ATOM 1096 C CA . SER A 1 128 ? -21.641 -7.766 -10.758 1 89.69 128 SER A CA 1
ATOM 1097 C C . SER A 1 128 ? -20.188 -8.125 -11.094 1 89.69 128 SER A C 1
ATOM 1099 O O . SER A 1 128 ? -19.922 -9.164 -11.695 1 89.69 128 SER A O 1
ATOM 1101 N N . MET A 1 129 ? -19.312 -7.27 -10.633 1 87.94 129 MET A N 1
ATOM 1102 C CA . MET A 1 129 ? -17.891 -7.473 -10.922 1 87.94 129 MET A CA 1
ATOM 1103 C C . MET A 1 129 ? -17.156 -7.996 -9.703 1 87.94 129 MET A C 1
ATOM 1105 O O . MET A 1 129 ? -15.961 -7.734 -9.531 1 87.94 129 MET A O 1
ATOM 1109 N N . ALA A 1 130 ? -17.781 -8.68 -8.875 1 78.12 130 ALA A N 1
ATOM 1110 C CA . ALA A 1 130 ? -17.234 -9.164 -7.617 1 78.12 130 ALA A CA 1
ATOM 1111 C C . ALA A 1 130 ? -16.219 -10.281 -7.859 1 78.12 130 ALA A C 1
ATOM 1113 O O . ALA A 1 130 ? -15.312 -10.492 -7.051 1 78.12 130 ALA A O 1
ATOM 1114 N N . ASN A 1 131 ? -16.438 -10.945 -9.016 1 76.12 131 ASN A N 1
ATOM 1115 C CA . ASN A 1 131 ? -15.555 -12.07 -9.305 1 76.12 131 ASN A CA 1
ATOM 1116 C C . ASN A 1 131 ? -14.93 -11.938 -10.688 1 76.12 131 ASN A C 1
ATOM 1118 O O . ASN A 1 131 ? -15.625 -11.688 -11.672 1 76.12 131 ASN A O 1
ATOM 1122 N N . TYR A 1 132 ? -13.594 -11.93 -10.617 1 73.62 132 TYR A N 1
ATOM 1123 C CA . TYR A 1 132 ? -12.883 -11.945 -11.891 1 73.62 132 TYR A CA 1
ATOM 1124 C C . TYR A 1 132 ? -12.703 -13.367 -12.391 1 73.62 132 TYR A C 1
ATOM 1126 O O . TYR A 1 132 ? -12.328 -14.266 -11.625 1 73.62 132 TYR A O 1
ATOM 1134 N N . ARG A 1 133 ? -13.008 -13.602 -13.555 1 70.12 133 ARG A N 1
ATOM 1135 C CA . ARG A 1 133 ? -12.727 -14.875 -14.203 1 70.12 133 ARG A CA 1
ATOM 1136 C C . ARG A 1 133 ? -11.938 -14.664 -15.492 1 70.12 133 ARG A C 1
ATOM 1138 O O . ARG A 1 133 ? -12.453 -14.109 -16.469 1 70.12 133 ARG A O 1
ATOM 1145 N N . GLY A 1 134 ? -10.688 -15.031 -15.375 1 63.97 134 GLY A N 1
ATOM 1146 C CA . GLY A 1 134 ? -9.891 -14.992 -16.594 1 63.97 134 GLY A CA 1
ATOM 1147 C C . GLY A 1 134 ? -10 -16.266 -17.422 1 63.97 134 GLY A C 1
ATOM 1148 O O . GLY A 1 134 ? -10.719 -17.188 -17.047 1 63.97 134 GLY A O 1
ATOM 1149 N N . PRO A 1 135 ? -9.367 -16.281 -18.562 1 64 135 PRO A N 1
ATOM 1150 C CA . PRO A 1 135 ? -9.461 -17.406 -19.484 1 64 135 PRO A CA 1
ATOM 1151 C C . PRO A 1 135 ? -9.008 -18.719 -18.844 1 64 135 PRO A C 1
ATOM 1153 O O . PRO A 1 135 ? -9.461 -19.797 -19.25 1 64 135 PRO A O 1
ATOM 1156 N N . HIS A 1 136 ? -8.133 -18.625 -17.797 1 65.75 136 HIS A N 1
ATOM 1157 C CA . HIS A 1 136 ? -7.57 -19.844 -17.219 1 65.75 136 HIS A CA 1
ATOM 1158 C C . HIS A 1 136 ? -8.109 -20.078 -15.805 1 65.75 136 HIS A C 1
ATOM 1160 O O . HIS A 1 136 ? -7.555 -20.891 -15.062 1 65.75 136 HIS A O 1
ATOM 1166 N N . SER A 1 137 ? -9.156 -19.297 -15.461 1 67.69 137 SER A N 1
ATOM 1167 C CA . SER A 1 137 ? -9.742 -19.453 -14.141 1 67.69 137 SER A CA 1
ATOM 1168 C C . SER A 1 137 ? -10.547 -20.75 -14.039 1 67.69 137 SER A C 1
ATOM 1170 O O . SER A 1 137 ? -11.227 -21.141 -14.984 1 67.69 137 SER A O 1
ATOM 1172 N N . ASP A 1 138 ? -10.172 -21.438 -13.023 1 64.88 138 ASP A N 1
ATOM 1173 C CA . ASP A 1 138 ? -11.008 -22.609 -12.766 1 64.88 138 ASP A CA 1
ATOM 1174 C C . ASP A 1 138 ? -11.992 -22.344 -11.633 1 64.88 138 ASP A C 1
ATOM 1176 O O . ASP A 1 138 ? -12.141 -21.203 -11.188 1 64.88 138 ASP A O 1
ATOM 1180 N N . ALA A 1 139 ? -12.797 -23.422 -11.344 1 58.91 139 ALA A N 1
ATOM 1181 C CA . ALA A 1 139 ? -13.891 -23.297 -10.383 1 58.91 139 ALA A CA 1
ATOM 1182 C C . ALA A 1 139 ? -13.359 -22.844 -9.023 1 58.91 139 ALA A C 1
ATOM 1184 O O . ALA A 1 139 ? -14.094 -22.219 -8.242 1 58.91 139 ALA A O 1
ATOM 1185 N N . ASP A 1 140 ? -12.078 -23.062 -8.875 1 56.81 140 ASP A N 1
ATOM 1186 C CA . ASP A 1 140 ? -11.516 -22.797 -7.555 1 56.81 140 ASP A CA 1
ATOM 1187 C C . ASP A 1 140 ? -10.883 -21.406 -7.5 1 56.81 140 ASP A C 1
ATOM 1189 O O . ASP A 1 140 ? -10.422 -20.969 -6.445 1 56.81 140 ASP A O 1
ATOM 1193 N N . ASP A 1 141 ? -10.883 -20.844 -8.773 1 60.28 141 ASP A N 1
ATOM 1194 C CA . ASP A 1 141 ? -10.312 -19.5 -8.789 1 60.28 141 ASP A CA 1
ATOM 1195 C C . ASP A 1 141 ? -11.32 -18.469 -8.312 1 60.28 141 ASP A C 1
ATOM 1197 O O . ASP A 1 141 ? -12.484 -18.484 -8.711 1 60.28 141 ASP A O 1
ATOM 1201 N N . GLY A 1 142 ? -11.352 -18.016 -7.164 1 55.09 142 GLY A N 1
ATOM 1202 C CA . GLY A 1 142 ? -12.289 -17.078 -6.582 1 55.09 142 GLY A CA 1
ATOM 1203 C C . GLY A 1 142 ? -12.125 -15.664 -7.105 1 55.09 142 GLY A C 1
ATOM 1204 O O . GLY A 1 142 ? -12.883 -14.766 -6.734 1 55.09 142 GLY A O 1
ATOM 1205 N N . GLY A 1 143 ? -11.469 -15.484 -8.398 1 61.31 143 GLY A N 1
ATOM 1206 C CA . GLY A 1 143 ? -11.227 -14.242 -9.125 1 61.31 143 GLY A CA 1
ATOM 1207 C C . GLY A 1 143 ? -11.016 -13.047 -8.219 1 61.31 143 GLY A C 1
ATOM 1208 O O . GLY A 1 143 ? -10.695 -11.953 -8.688 1 61.31 143 GLY A O 1
ATOM 1209 N N . ASN A 1 144 ? -11.164 -13.242 -6.789 1 78.06 144 ASN A N 1
ATOM 1210 C CA . ASN A 1 144 ? -11.148 -12.148 -5.824 1 78.06 144 ASN A CA 1
ATOM 1211 C C . ASN A 1 144 ? -9.844 -12.109 -5.039 1 78.06 144 ASN A C 1
ATOM 1213 O O . ASN A 1 144 ? -9.586 -11.156 -4.301 1 78.06 144 ASN A O 1
ATOM 1217 N N . SER A 1 145 ? -9.062 -13.07 -5.391 1 86.25 145 SER A N 1
ATOM 1218 C CA . SER A 1 145 ? -7.871 -13.211 -4.559 1 86.25 145 SER A CA 1
ATOM 1219 C C . SER A 1 145 ? -6.879 -12.086 -4.816 1 86.25 145 SER A C 1
ATOM 1221 O O . SER A 1 145 ? -6.207 -11.617 -3.896 1 86.25 145 SER A O 1
ATOM 1223 N N . LEU A 1 146 ? -6.863 -11.625 -6.082 1 90.31 146 LEU A N 1
ATOM 1224 C CA . LEU A 1 146 ? -5.93 -10.547 -6.406 1 90.31 146 LEU A CA 1
ATOM 1225 C C . LEU A 1 146 ? -6.398 -9.227 -5.816 1 90.31 146 LEU A C 1
ATOM 1227 O O . LEU A 1 146 ? -5.578 -8.391 -5.426 1 90.31 146 LEU A O 1
ATOM 1231 N N . ILE A 1 147 ? -7.695 -9.055 -5.727 1 90.81 147 ILE A N 1
ATOM 1232 C CA . ILE A 1 147 ? -8.242 -7.863 -5.082 1 90.81 147 ILE A CA 1
ATOM 1233 C C . ILE A 1 147 ? -7.859 -7.859 -3.604 1 90.81 147 ILE A C 1
ATOM 1235 O O . ILE A 1 147 ? -7.363 -6.852 -3.088 1 90.81 147 ILE A O 1
ATOM 1239 N N . ALA A 1 148 ? -8.039 -9 -2.982 1 91.69 148 ALA A N 1
ATOM 1240 C CA . ALA A 1 148 ? -7.676 -9.141 -1.574 1 91.69 148 ALA A CA 1
ATOM 1241 C C . ALA A 1 148 ? -6.188 -8.875 -1.364 1 91.69 148 ALA A C 1
ATOM 1243 O O . ALA A 1 148 ? -5.801 -8.227 -0.39 1 91.69 148 ALA A O 1
ATOM 1244 N N . ALA A 1 149 ? -5.398 -9.391 -2.264 1 94.19 149 ALA A N 1
ATOM 1245 C CA . ALA A 1 149 ? -3.955 -9.203 -2.158 1 94.19 149 ALA A CA 1
ATOM 1246 C C . ALA A 1 149 ? -3.588 -7.723 -2.23 1 94.19 149 ALA A C 1
ATOM 1248 O O . ALA A 1 149 ? -2.805 -7.23 -1.415 1 94.19 149 ALA A O 1
ATOM 1249 N N . LEU A 1 150 ? -4.184 -6.996 -3.137 1 93.38 150 LEU A N 1
ATOM 1250 C CA . LEU A 1 150 ? -3.895 -5.574 -3.289 1 93.38 150 LEU A CA 1
ATOM 1251 C C . LEU A 1 150 ? -4.332 -4.797 -2.053 1 93.38 150 LEU A C 1
ATOM 1253 O O . LEU A 1 150 ? -3.691 -3.811 -1.677 1 93.38 150 LEU A O 1
ATOM 1257 N N . GLU A 1 151 ? -5.383 -5.266 -1.441 1 92.38 151 GLU A N 1
ATOM 1258 C CA . GLU A 1 151 ? -5.859 -4.621 -0.222 1 92.38 151 GLU A CA 1
ATOM 1259 C C . GLU A 1 151 ? -4.961 -4.957 0.966 1 92.38 151 GLU A C 1
ATOM 1261 O O . GLU A 1 151 ? -4.793 -4.141 1.874 1 92.38 151 GLU A O 1
ATOM 1266 N N . TYR A 1 152 ? -4.469 -6.102 0.952 1 96.5 152 TYR A N 1
ATOM 1267 C CA . TYR A 1 152 ? -3.746 -6.609 2.113 1 96.5 152 TYR A CA 1
ATOM 1268 C C . TYR A 1 152 ? -2.328 -6.055 2.16 1 96.5 152 TYR A C 1
ATOM 1270 O O . TYR A 1 152 ? -1.864 -5.602 3.209 1 96.5 152 TYR A O 1
ATOM 1278 N N . TRP A 1 153 ? -1.581 -6.203 1.096 1 97.81 153 TRP A N 1
ATOM 1279 C CA . TRP A 1 153 ? -0.165 -5.852 1.057 1 97.81 153 TRP A CA 1
ATOM 1280 C C . TRP A 1 153 ? 0.017 -4.34 0.979 1 97.81 153 TRP A C 1
ATOM 1282 O O . TRP A 1 153 ? 0.308 -3.797 -0.091 1 97.81 153 TRP A O 1
ATOM 1292 N N . ASN A 1 154 ? 0.065 -3.678 2.117 1 97.31 154 ASN A N 1
ATOM 1293 C CA . ASN A 1 154 ? 0.004 -2.227 2.244 1 97.31 154 ASN A CA 1
ATOM 1294 C C . ASN A 1 154 ? 1.365 -1.584 1.998 1 97.31 154 ASN A C 1
ATOM 1296 O O . ASN A 1 154 ? 1.487 -0.357 1.995 1 97.31 154 ASN A O 1
ATOM 1300 N N . GLY A 1 155 ? 2.408 -2.314 1.764 1 97.5 155 GLY A N 1
ATOM 1301 C CA . GLY A 1 155 ? 3.717 -1.798 1.393 1 97.5 155 GLY A CA 1
ATOM 1302 C C . GLY A 1 155 ? 4.023 -1.959 -0.084 1 97.5 155 GLY A C 1
ATOM 1303 O O . GLY A 1 155 ? 5.098 -1.56 -0.546 1 97.5 155 GLY A O 1
ATOM 1304 N N . GLY A 1 156 ? 3.096 -2.629 -0.764 1 97.25 156 GLY A N 1
ATOM 1305 C CA . GLY A 1 156 ? 3.26 -2.771 -2.201 1 97.25 156 GLY A CA 1
ATOM 1306 C C . GLY A 1 156 ? 3.236 -4.215 -2.666 1 97.25 156 GLY A C 1
ATOM 1307 O O . GLY A 1 156 ? 3.527 -5.125 -1.888 1 97.25 156 GLY A O 1
ATOM 1308 N N . MET A 1 157 ? 2.828 -4.469 -3.836 1 97.75 157 MET A N 1
ATOM 1309 C CA . MET A 1 157 ? 2.861 -5.711 -4.602 1 97.75 157 MET A CA 1
ATOM 1310 C C . MET A 1 157 ? 3.348 -5.461 -6.023 1 97.75 157 MET A C 1
ATOM 1312 O O . MET A 1 157 ? 2.658 -4.812 -6.812 1 97.75 157 MET A O 1
ATOM 1316 N N . ILE A 1 158 ? 4.516 -5.98 -6.316 1 98.38 158 ILE A N 1
ATOM 1317 C CA . ILE A 1 158 ? 5.207 -5.633 -7.555 1 98.38 158 ILE A CA 1
ATOM 1318 C C . ILE A 1 158 ? 5.512 -6.898 -8.352 1 98.38 158 ILE A C 1
ATOM 1320 O O . ILE A 1 158 ? 5.949 -7.902 -7.781 1 98.38 158 ILE A O 1
ATOM 1324 N N . TYR A 1 159 ? 5.191 -6.836 -9.625 1 98.62 159 TYR A N 1
ATOM 1325 C CA . TYR A 1 159 ? 5.617 -7.883 -10.547 1 98.62 159 TYR A CA 1
ATOM 1326 C C . TYR A 1 159 ? 6.844 -7.449 -11.336 1 98.62 159 TYR A C 1
ATOM 1328 O O . TYR A 1 159 ? 7.035 -6.258 -11.602 1 98.62 159 TYR A O 1
ATOM 1336 N N . ASN A 1 160 ? 7.703 -8.461 -11.648 1 98.44 160 ASN A N 1
ATOM 1337 C CA . ASN A 1 160 ? 8.758 -8.156 -12.602 1 98.44 160 ASN A CA 1
ATOM 1338 C C . ASN A 1 160 ? 8.219 -8.07 -14.031 1 98.44 160 ASN A C 1
ATOM 1340 O O . ASN A 1 160 ? 7.02 -8.234 -14.258 1 98.44 160 ASN A O 1
ATOM 1344 N N . ASN A 1 161 ? 9.031 -7.734 -14.984 1 97.94 161 ASN A N 1
ATOM 1345 C CA . ASN A 1 161 ? 8.594 -7.527 -16.359 1 97.94 161 ASN A CA 1
ATOM 1346 C C . ASN A 1 161 ? 7.984 -8.797 -16.953 1 97.94 161 ASN A C 1
ATOM 1348 O O . ASN A 1 161 ? 6.949 -8.734 -17.625 1 97.94 161 ASN A O 1
ATOM 1352 N N . LYS A 1 162 ? 8.617 -9.906 -16.672 1 98.25 162 LYS A N 1
ATOM 1353 C CA . LYS A 1 162 ? 8.102 -11.18 -17.172 1 98.25 162 LYS A CA 1
ATOM 1354 C C . LYS A 1 162 ? 6.82 -11.578 -16.453 1 98.25 162 LYS A C 1
ATOM 1356 O O . LYS A 1 162 ? 6.059 -12.414 -16.938 1 98.25 162 LYS A O 1
ATOM 1361 N N . LYS A 1 163 ? 6.582 -11.047 -15.219 1 98.31 163 LYS A N 1
ATOM 1362 C CA . LYS A 1 163 ? 5.418 -11.266 -14.367 1 98.31 163 LYS A CA 1
ATOM 1363 C C . LYS A 1 163 ? 5.398 -12.688 -13.812 1 98.31 163 LYS A C 1
ATOM 1365 O O . LYS A 1 163 ? 4.332 -13.273 -13.625 1 98.31 163 LYS A O 1
ATOM 1370 N N . ASN A 1 164 ? 6.566 -13.312 -13.727 1 98.69 164 ASN A N 1
ATOM 1371 C CA . ASN A 1 164 ? 6.664 -14.602 -13.055 1 98.69 164 ASN A CA 1
ATOM 1372 C C . ASN A 1 164 ? 7.336 -14.477 -11.688 1 98.69 164 ASN A C 1
ATOM 1374 O O . ASN A 1 164 ? 7.703 -15.484 -11.078 1 98.69 164 ASN A O 1
ATOM 1378 N N . LYS A 1 165 ? 7.602 -13.281 -11.281 1 98.81 165 LYS A N 1
ATOM 1379 C CA . LYS A 1 165 ? 8.133 -12.922 -9.969 1 98.81 165 LYS A CA 1
ATOM 1380 C C . LYS A 1 165 ? 7.289 -11.836 -9.312 1 98.81 165 LYS A C 1
ATOM 1382 O O . LYS A 1 165 ? 6.922 -10.852 -9.953 1 98.81 165 LYS A O 1
ATOM 1387 N N . VAL A 1 166 ? 6.922 -12.031 -8.078 1 98.62 166 VAL A N 1
ATOM 1388 C CA . VAL A 1 166 ? 6.133 -11.039 -7.352 1 98.62 166 VAL A CA 1
ATOM 1389 C C . VAL A 1 166 ? 6.797 -10.734 -6.012 1 98.62 166 VAL A C 1
ATOM 1391 O O . VAL A 1 166 ? 7.32 -11.641 -5.352 1 98.62 166 VAL A O 1
ATOM 1394 N N . GLY A 1 167 ? 6.965 -9.516 -5.648 1 98.62 167 GLY A N 1
ATOM 1395 C CA . GLY A 1 167 ? 7.418 -9.039 -4.352 1 98.62 167 GLY A CA 1
ATOM 1396 C C . GLY A 1 167 ? 6.355 -8.266 -3.596 1 98.62 167 GLY A C 1
ATOM 1397 O O . GLY A 1 167 ? 5.652 -7.438 -4.18 1 98.62 167 GLY A O 1
ATOM 1398 N N . VAL A 1 168 ? 6.188 -8.578 -2.311 1 98.62 168 VAL A N 1
ATOM 1399 C CA . VAL A 1 168 ? 5.16 -7.918 -1.512 1 98.62 168 VAL A CA 1
ATOM 1400 C C . VAL A 1 168 ? 5.746 -7.496 -0.166 1 98.62 168 VAL A C 1
ATOM 1402 O O . VAL A 1 168 ? 6.719 -8.086 0.307 1 98.62 168 VAL A O 1
ATOM 1405 N N . VAL A 1 169 ? 5.152 -6.445 0.411 1 98.5 169 VAL A N 1
ATOM 1406 C CA . VAL A 1 169 ? 5.516 -5.961 1.738 1 98.5 169 VAL A CA 1
ATOM 1407 C C . VAL A 1 169 ? 4.254 -5.656 2.541 1 98.5 169 VAL A C 1
ATOM 1409 O O . VAL A 1 169 ? 3.283 -5.121 2.004 1 98.5 169 VAL A O 1
ATOM 1412 N N . ARG A 1 170 ? 4.262 -6.027 3.752 1 98.06 170 ARG A N 1
ATOM 1413 C CA . ARG A 1 170 ? 3.225 -5.594 4.68 1 98.06 170 ARG A CA 1
ATOM 1414 C C . ARG A 1 170 ? 3.83 -4.922 5.906 1 98.06 170 ARG A C 1
ATOM 1416 O O . ARG A 1 170 ? 4.695 -5.496 6.574 1 98.06 170 ARG A O 1
ATOM 1423 N N . TRP A 1 171 ? 3.365 -3.727 6.168 1 97.44 171 TRP A N 1
ATOM 1424 C CA . TRP A 1 171 ? 3.734 -2.955 7.348 1 97.44 171 TRP A CA 1
ATOM 1425 C C . TRP A 1 171 ? 2.76 -3.209 8.492 1 97.44 171 TRP A C 1
ATOM 1427 O O . TRP A 1 171 ? 1.568 -3.432 8.266 1 97.44 171 TRP A O 1
ATOM 1437 N N . PHE A 1 172 ? 3.262 -3.113 9.688 1 96.69 172 PHE A N 1
ATOM 1438 C CA . PHE A 1 172 ? 2.459 -3.287 10.891 1 96.69 172 PHE A CA 1
ATOM 1439 C C . PHE A 1 172 ? 2.709 -2.154 11.883 1 96.69 172 PHE A C 1
ATOM 1441 O O . PHE A 1 172 ? 3.82 -1.626 11.953 1 96.69 172 PHE A O 1
ATOM 1448 N N . THR A 1 173 ? 1.613 -1.742 12.602 1 95.69 173 THR A N 1
ATOM 1449 C CA . THR A 1 173 ? 1.839 -0.819 13.703 1 95.69 173 THR A CA 1
ATOM 1450 C C . THR A 1 173 ? 2.852 -1.394 14.695 1 95.69 173 THR A C 1
ATOM 1452 O O . THR A 1 173 ? 2.729 -2.545 15.117 1 95.69 173 THR A O 1
ATOM 1455 N N . ASN A 1 174 ? 3.916 -0.699 14.961 1 94.25 174 ASN A N 1
ATOM 1456 C CA . ASN A 1 174 ? 5.023 -1.067 15.836 1 94.25 174 ASN A CA 1
ATOM 1457 C C . ASN A 1 174 ? 5.789 -2.271 15.297 1 94.25 174 ASN A C 1
ATOM 1459 O O . ASN A 1 174 ? 6.363 -3.043 16.062 1 94.25 174 ASN A O 1
ATOM 1463 N N . GLY A 1 175 ? 5.746 -2.455 14 1 91.81 175 GLY A N 1
ATOM 1464 C CA . GLY A 1 175 ? 6.391 -3.611 13.398 1 91.81 175 GLY A CA 1
ATOM 1465 C C . GLY A 1 175 ? 7.895 -3.635 13.609 1 91.81 175 GLY A C 1
ATOM 1466 O O . GLY A 1 175 ? 8.477 -4.691 13.859 1 91.81 175 GLY A O 1
ATOM 1467 N N . ALA A 1 176 ? 8.516 -2.527 13.547 1 88.81 176 ALA A N 1
ATOM 1468 C CA . ALA A 1 176 ? 9.969 -2.451 13.641 1 88.81 176 ALA A CA 1
ATOM 1469 C C . ALA A 1 176 ? 10.445 -2.826 15.039 1 88.81 176 ALA A C 1
ATOM 1471 O O . ALA A 1 176 ? 11.641 -3.064 15.258 1 88.81 176 ALA A O 1
ATOM 1472 N N . GLN A 1 177 ? 9.586 -2.848 15.922 1 85.12 177 GLN A N 1
ATOM 1473 C CA . GLN A 1 177 ? 9.938 -3.139 17.312 1 85.12 177 GLN A CA 1
ATOM 1474 C C . GLN A 1 177 ? 9.703 -4.609 17.641 1 85.12 177 GLN A C 1
ATOM 1476 O O . GLN A 1 177 ? 10.102 -5.082 18.703 1 85.12 177 GLN A O 1
ATOM 1481 N N . ILE A 1 178 ? 9.008 -5.34 16.797 1 77.19 178 ILE A N 1
ATOM 1482 C CA . ILE A 1 178 ? 8.617 -6.719 17.078 1 77.19 178 ILE A CA 1
ATOM 1483 C C . ILE A 1 178 ? 9.836 -7.633 16.922 1 77.19 178 ILE A C 1
ATOM 1485 O O . ILE A 1 178 ? 10.203 -8 15.805 1 77.19 178 ILE A O 1
ATOM 1489 N N . SER A 1 179 ? 11.203 -7.281 17.047 1 59.41 179 SER A N 1
ATOM 1490 C CA . SER A 1 179 ? 12.367 -8.133 16.797 1 59.41 179 SER A CA 1
ATOM 1491 C C . SER A 1 179 ? 12.242 -9.461 17.531 1 59.41 179 SER A C 1
ATOM 1493 O O . SER A 1 179 ? 11.977 -9.484 18.734 1 59.41 179 SER A O 1
ATOM 1495 N N . GLY A 1 180 ? 11.695 -10.578 16.969 1 50.53 180 GLY A N 1
ATOM 1496 C CA . GLY A 1 180 ? 11.914 -11.875 17.594 1 50.53 180 GLY A CA 1
ATOM 1497 C C . GLY A 1 180 ? 13.375 -12.195 17.812 1 50.53 180 GLY A C 1
ATOM 1498 O O . GLY A 1 180 ? 14.25 -11.5 17.297 1 50.53 180 GLY A O 1
ATOM 1499 N N . PRO A 1 181 ? 13.828 -13.133 18.906 1 41.66 181 PRO A N 1
ATOM 1500 C CA . PRO A 1 181 ? 15.195 -13.656 18.969 1 41.66 181 PRO A CA 1
ATOM 1501 C C . PRO A 1 181 ? 15.688 -14.172 17.625 1 41.66 181 PRO A C 1
ATOM 1503 O O . PRO A 1 181 ? 14.898 -14.703 16.828 1 41.66 181 PRO A O 1
ATOM 1506 N N . ILE A 1 182 ? 16.688 -13.609 17 1 34.56 182 ILE A N 1
ATOM 1507 C CA . ILE A 1 182 ? 17.359 -14.414 15.992 1 34.56 182 ILE A CA 1
ATOM 1508 C C . ILE A 1 182 ? 17.812 -15.734 16.594 1 34.56 182 ILE A C 1
ATOM 1510 O O . ILE A 1 182 ? 18.359 -15.758 17.703 1 34.56 182 ILE A O 1
ATOM 1514 N N . MET B 1 1 ? -16.078 -17.719 2.623 1 44.16 1 MET B N 1
ATOM 1515 C CA . MET B 1 1 ? -16.312 -16.281 2.781 1 44.16 1 MET B CA 1
ATOM 1516 C C . MET B 1 1 ? -15 -15.539 2.939 1 44.16 1 MET B C 1
ATOM 1518 O O . MET B 1 1 ? -14.133 -15.953 3.713 1 44.16 1 MET B O 1
ATOM 1522 N N . HIS B 1 2 ? -14.633 -14.766 2.004 1 64.06 2 HIS B N 1
ATOM 1523 C CA . HIS B 1 2 ? -13.328 -14.109 2.051 1 64.06 2 HIS B CA 1
ATOM 1524 C C . HIS B 1 2 ? -13.25 -13.133 3.219 1 64.06 2 HIS B C 1
ATOM 1526 O O . HIS B 1 2 ? -14.266 -12.562 3.627 1 64.06 2 HIS B O 1
ATOM 1532 N N . GLN B 1 3 ? -12.328 -13.32 4.094 1 79.44 3 GLN B N 1
ATOM 1533 C CA . GLN B 1 3 ? -12.102 -12.492 5.273 1 79.44 3 GLN B CA 1
ATOM 1534 C C . GLN B 1 3 ? -11.883 -11.031 4.887 1 79.44 3 GLN B C 1
ATOM 1536 O O . GLN B 1 3 ? -11.227 -10.742 3.885 1 79.44 3 GLN B O 1
ATOM 1541 N N . LEU B 1 4 ? -12.648 -10.188 5.559 1 87.94 4 LEU B N 1
ATOM 1542 C CA . LEU B 1 4 ? -12.508 -8.75 5.371 1 87.94 4 LEU B CA 1
ATOM 1543 C C . LEU B 1 4 ? -11.102 -8.289 5.75 1 87.94 4 LEU B C 1
ATOM 1545 O O . LEU B 1 4 ? -10.586 -8.656 6.809 1 87.94 4 LEU B O 1
ATOM 1549 N N . ILE B 1 5 ? -10.43 -7.648 4.832 1 91.31 5 ILE B N 1
ATOM 1550 C CA . ILE B 1 5 ? -9.141 -7.016 5.07 1 91.31 5 ILE B CA 1
ATOM 1551 C C . ILE B 1 5 ? -9.336 -5.531 5.359 1 91.31 5 ILE B C 1
ATOM 1553 O O . ILE B 1 5 ? -9.898 -4.801 4.535 1 91.31 5 ILE B O 1
ATOM 1557 N N . ILE B 1 6 ? -8.93 -5.145 6.516 1 92.62 6 ILE B N 1
ATOM 1558 C CA . ILE B 1 6 ? -9.125 -3.756 6.922 1 92.62 6 ILE B CA 1
ATOM 1559 C C . ILE B 1 6 ? -7.84 -2.965 6.684 1 92.62 6 ILE B C 1
ATOM 1561 O O . ILE B 1 6 ? -6.773 -3.33 7.188 1 92.62 6 ILE B O 1
ATOM 1565 N N . ARG B 1 7 ? -7.973 -1.911 5.922 1 94 7 ARG B N 1
ATOM 1566 C CA . ARG B 1 7 ? -6.895 -0.941 5.77 1 94 7 ARG B CA 1
ATOM 1567 C C . ARG B 1 7 ? -6.957 0.122 6.859 1 94 7 ARG B C 1
ATOM 1569 O O . ARG B 1 7 ? -8.039 0.552 7.254 1 94 7 ARG B O 1
ATOM 1576 N N . LYS B 1 8 ? -5.805 0.441 7.344 1 95.19 8 LYS B N 1
ATOM 1577 C CA . LYS B 1 8 ? -5.75 1.424 8.422 1 95.19 8 LYS B CA 1
ATOM 1578 C C . LYS B 1 8 ? -4.438 2.203 8.383 1 95.19 8 LYS B C 1
ATOM 1580 O O . LYS B 1 8 ? -3.49 1.804 7.707 1 95.19 8 LYS B O 1
ATOM 1585 N N . LEU B 1 9 ? -4.406 3.305 9.102 1 95.88 9 LEU B N 1
ATOM 1586 C CA . LEU B 1 9 ? -3.166 4.043 9.32 1 95.88 9 LEU B CA 1
ATOM 1587 C C . LEU B 1 9 ? -2.23 3.275 10.25 1 95.88 9 LEU B C 1
ATOM 1589 O O . LEU B 1 9 ? -2.672 2.707 11.25 1 95.88 9 LEU B O 1
ATOM 1593 N N . ILE B 1 10 ? -0.948 3.289 9.82 1 97.69 10 ILE B N 1
ATOM 1594 C CA . ILE B 1 10 ? 0.056 2.533 10.562 1 97.69 10 ILE B CA 1
ATOM 1595 C C . ILE B 1 10 ? 0.934 3.49 11.367 1 97.69 10 ILE B C 1
ATOM 1597 O O . ILE B 1 10 ? 1.336 4.543 10.867 1 97.69 10 ILE B O 1
ATOM 1601 N N . VAL B 1 11 ? 1.146 3.129 12.633 1 98.19 11 VAL B N 1
ATOM 1602 C CA . VAL B 1 11 ? 2.041 3.887 13.508 1 98.19 11 VAL B CA 1
ATOM 1603 C C . VAL B 1 11 ? 3.256 3.035 13.867 1 98.19 11 VAL B C 1
ATOM 1605 O O . VAL B 1 11 ? 3.119 1.973 14.477 1 98.19 11 VAL B O 1
ATOM 1608 N N . ASP B 1 12 ? 4.438 3.492 13.484 1 97.88 12 ASP B N 1
ATOM 1609 C CA . ASP B 1 12 ? 5.68 2.77 13.742 1 97.88 12 ASP B CA 1
ATOM 1610 C C . ASP B 1 12 ? 6.875 3.719 13.742 1 97.88 12 ASP B C 1
ATOM 1612 O O . ASP B 1 12 ? 7.379 4.098 12.68 1 97.88 12 ASP B O 1
ATOM 1616 N N . GLU B 1 13 ? 7.383 4.02 14.867 1 97.44 13 GLU B N 1
ATOM 1617 C CA . GLU B 1 13 ? 8.43 5.016 15.078 1 97.44 13 GLU B CA 1
ATOM 1618 C C . GLU B 1 13 ? 9.695 4.656 14.297 1 97.44 13 GLU B C 1
ATOM 1620 O O . GLU B 1 13 ? 10.359 5.535 13.75 1 97.44 13 GLU B O 1
ATOM 1625 N N . ASN B 1 14 ? 10 3.41 14.219 1 95.69 14 ASN B N 1
ATOM 1626 C CA . ASN B 1 14 ? 11.281 2.977 13.672 1 95.69 14 ASN B CA 1
ATOM 1627 C C . ASN B 1 14 ? 11.117 2.348 12.297 1 95.69 14 ASN B C 1
ATOM 1629 O O . ASN B 1 14 ? 11.961 1.563 11.859 1 95.69 14 ASN B O 1
ATOM 1633 N N . ASN B 1 15 ? 9.992 2.66 11.672 1 96.56 15 ASN B N 1
ATOM 1634 C CA . ASN B 1 15 ? 9.758 2.129 10.336 1 96.56 15 ASN B CA 1
AT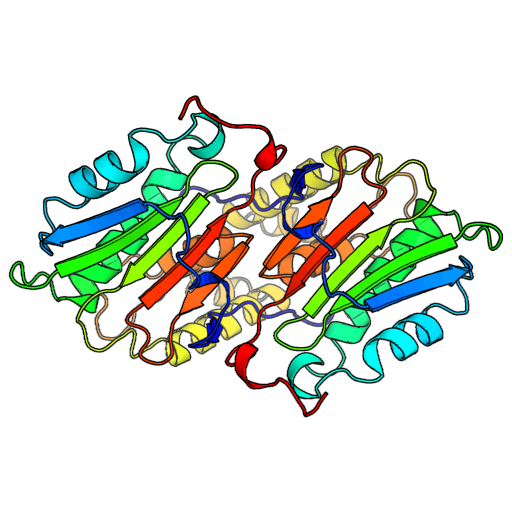OM 1635 C C . ASN B 1 15 ? 10.844 2.57 9.359 1 96.56 15 ASN B C 1
ATOM 1637 O O . ASN B 1 15 ? 11.297 3.715 9.398 1 96.56 15 ASN B O 1
ATOM 1641 N N . GLU B 1 16 ? 11.227 1.708 8.438 1 94.56 16 GLU B N 1
ATOM 1642 C CA . GLU B 1 16 ? 12.297 1.978 7.484 1 94.56 16 GLU B CA 1
ATOM 1643 C C . GLU B 1 16 ? 11.922 3.109 6.531 1 94.56 16 GLU B C 1
ATOM 1645 O O . GLU B 1 16 ? 12.797 3.705 5.891 1 94.56 16 GLU B O 1
ATOM 1650 N N . LEU B 1 17 ? 10.594 3.441 6.359 1 95.25 17 LEU B N 1
ATOM 1651 C CA . LEU B 1 17 ? 10.172 4.555 5.516 1 95.25 17 LEU B CA 1
ATOM 1652 C C . LEU B 1 17 ? 10.711 5.875 6.055 1 95.25 17 LEU B C 1
ATOM 1654 O O . LEU B 1 17 ? 10.719 6.883 5.34 1 95.25 17 LEU B O 1
ATOM 1658 N N . PHE B 1 18 ? 11.148 5.883 7.301 1 97.56 18 PHE B N 1
ATOM 1659 C CA . PHE B 1 18 ? 11.695 7.109 7.875 1 97.56 18 PHE B CA 1
ATOM 1660 C C . PHE B 1 18 ? 13.195 7.184 7.656 1 97.56 18 PHE B C 1
ATOM 1662 O O . PHE B 1 18 ? 13.844 8.148 8.062 1 97.56 18 PHE B O 1
ATOM 1669 N N . ASP B 1 19 ? 13.805 6.145 7.043 1 96.62 19 ASP B N 1
ATOM 1670 C CA . ASP B 1 19 ? 15.211 6.246 6.652 1 96.62 19 ASP B CA 1
ATOM 1671 C C . ASP B 1 19 ? 15.398 7.266 5.535 1 96.62 19 ASP B C 1
ATOM 1673 O O . ASP B 1 19 ? 15.125 6.973 4.367 1 96.62 19 ASP B O 1
ATOM 1677 N N . ALA B 1 20 ? 15.898 8.391 5.836 1 97.75 20 ALA B N 1
ATOM 1678 C CA . ALA B 1 20 ? 15.953 9.516 4.902 1 97.75 20 ALA B CA 1
ATOM 1679 C C . ALA B 1 20 ? 17.312 9.578 4.203 1 97.75 20 ALA B C 1
ATOM 1681 O O . ALA B 1 20 ? 17.625 10.578 3.559 1 97.75 20 ALA B O 1
ATOM 1682 N N . GLN B 1 21 ? 18.078 8.57 4.359 1 95.5 21 GLN B N 1
ATOM 1683 C CA . GLN B 1 21 ? 19.406 8.594 3.736 1 95.5 21 GLN B CA 1
ATOM 1684 C C . GLN B 1 21 ? 19.297 8.805 2.229 1 95.5 21 GLN B C 1
ATOM 1686 O O . GLN B 1 21 ? 18.547 8.102 1.547 1 95.5 21 GLN B O 1
ATOM 1691 N N . GLY B 1 22 ? 20.062 9.781 1.716 1 96.06 22 GLY B N 1
ATOM 1692 C CA . GLY B 1 22 ? 20.125 10.047 0.288 1 96.06 22 GLY B CA 1
ATOM 1693 C C . GLY B 1 22 ? 18.969 10.891 -0.214 1 96.06 22 GLY B C 1
ATOM 1694 O O . GLY B 1 22 ? 18.906 11.227 -1.398 1 96.06 22 GLY B O 1
ATOM 1695 N N . MET B 1 23 ? 18.031 11.289 0.655 1 97.88 23 MET B N 1
ATOM 1696 C CA . MET B 1 23 ? 16.891 12.109 0.25 1 97.88 23 MET B CA 1
ATOM 1697 C C . MET B 1 23 ? 17.25 13.594 0.301 1 97.88 23 MET B C 1
ATOM 1699 O O . MET B 1 23 ? 18.141 13.992 1.045 1 97.88 23 MET B O 1
ATOM 1703 N N . ARG B 1 24 ? 16.578 14.375 -0.54 1 98.31 24 ARG B N 1
ATOM 1704 C CA . ARG B 1 24 ? 16.656 15.828 -0.423 1 98.31 24 ARG B CA 1
ATOM 1705 C C . ARG B 1 24 ? 15.906 16.328 0.807 1 98.31 24 ARG B C 1
ATOM 1707 O O . ARG B 1 24 ? 14.938 15.703 1.236 1 98.31 24 ARG B O 1
ATOM 1714 N N . TYR B 1 25 ? 16.359 17.453 1.33 1 98.69 25 TYR B N 1
ATOM 1715 C CA . TYR B 1 25 ? 15.781 18.016 2.543 1 98.69 25 TYR B CA 1
ATOM 1716 C C . TYR B 1 25 ? 15.508 19.516 2.377 1 98.69 25 TYR B C 1
ATOM 1718 O O . TYR B 1 25 ? 16.312 20.234 1.781 1 98.69 25 TYR B O 1
ATOM 1726 N N . VAL B 1 26 ? 14.359 19.938 2.855 1 98.69 26 VAL B N 1
ATOM 1727 C CA . VAL B 1 26 ? 14.031 21.359 2.871 1 98.69 26 VAL B CA 1
ATOM 1728 C C . VAL B 1 26 ? 13.125 21.672 4.062 1 98.69 26 VAL B C 1
ATOM 1730 O O . VAL B 1 26 ? 12.414 20.797 4.555 1 98.69 26 VAL B O 1
ATOM 1733 N N . GLU B 1 27 ? 13.195 22.859 4.562 1 98.69 27 GLU B N 1
ATOM 1734 C CA . GLU B 1 27 ? 12.281 23.359 5.59 1 98.69 27 GLU B CA 1
ATOM 1735 C C . GLU B 1 27 ? 11.445 24.516 5.066 1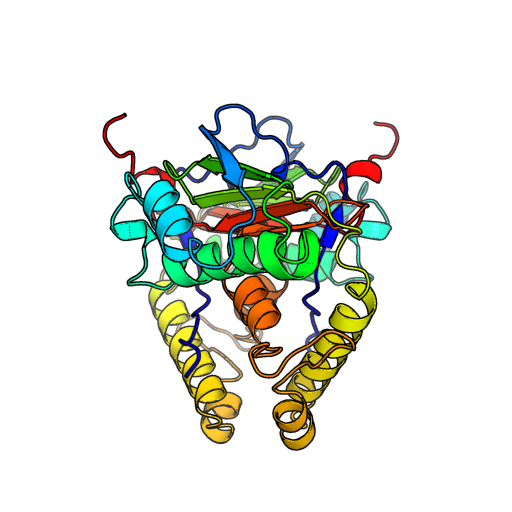 98.69 27 GLU B C 1
ATOM 1737 O O . GLU B 1 27 ? 11.961 25.406 4.383 1 98.69 27 GLU B O 1
ATOM 1742 N N . PHE B 1 28 ? 10.219 24.469 5.34 1 98.69 28 PHE B N 1
ATOM 1743 C CA . PHE B 1 28 ? 9.305 25.547 4.965 1 98.69 28 PHE B CA 1
ATOM 1744 C C . PHE B 1 28 ? 8.703 26.203 6.203 1 98.69 28 PHE B C 1
ATOM 1746 O O . PHE B 1 28 ? 8.367 25.516 7.176 1 98.69 28 PHE B O 1
ATOM 1753 N N . PRO B 1 29 ? 8.539 27.594 6.191 1 98.31 29 PRO B N 1
ATOM 1754 C CA . PRO B 1 29 ? 7.652 28.188 7.199 1 98.31 29 PRO B CA 1
ATOM 1755 C C . PRO B 1 29 ? 6.219 27.672 7.094 1 98.31 29 PRO B C 1
ATOM 1757 O O . PRO B 1 29 ? 5.766 27.312 6.004 1 98.31 29 PRO B O 1
ATOM 1760 N N . SER B 1 30 ? 5.555 27.578 8.195 1 98.19 30 SER B N 1
ATOM 1761 C CA . SER B 1 30 ? 4.18 27.078 8.188 1 98.19 30 SER B CA 1
ATOM 1762 C C . SER B 1 30 ? 3.207 28.156 7.723 1 98.19 30 SER B C 1
ATOM 1764 O O . SER B 1 30 ? 2.279 28.516 8.453 1 98.19 30 SER B O 1
ATOM 1766 N N . ASP B 1 31 ? 3.391 28.656 6.531 1 97.44 31 ASP B N 1
ATOM 1767 C CA . ASP B 1 31 ? 2.539 29.656 5.895 1 97.44 31 ASP B CA 1
ATOM 1768 C C . ASP B 1 31 ? 1.49 28.984 5 1 97.44 31 ASP B C 1
ATOM 1770 O O . ASP B 1 31 ? 1.812 28.5 3.916 1 97.44 31 ASP B O 1
ATOM 1774 N N . TYR B 1 32 ? 0.236 29.016 5.441 1 96.62 32 TYR B N 1
ATOM 1775 C CA . TYR B 1 32 ? -0.868 28.328 4.785 1 96.62 32 TYR B CA 1
ATOM 1776 C C . TYR B 1 32 ? -1.043 28.828 3.354 1 96.62 32 TYR B C 1
ATOM 1778 O O . TYR B 1 32 ? -1.402 28.062 2.461 1 96.62 32 TYR B O 1
ATOM 1786 N N . HIS B 1 33 ? -0.753 30.062 3.082 1 97.12 33 HIS B N 1
ATOM 1787 C CA . HIS B 1 33 ? -0.99 30.672 1.777 1 97.12 33 HIS B CA 1
ATOM 1788 C C . HIS B 1 33 ? 0.102 30.281 0.784 1 97.12 33 HIS B C 1
ATOM 1790 O O . HIS B 1 33 ? -0.018 30.562 -0.413 1 97.12 33 HIS B O 1
ATOM 1796 N N . ARG B 1 34 ? 1.092 29.578 1.242 1 98 34 ARG B N 1
ATOM 1797 C CA . ARG B 1 34 ? 2.221 29.266 0.374 1 98 34 ARG B CA 1
ATOM 1798 C C . ARG B 1 34 ? 2.295 27.781 0.093 1 98 34 ARG B C 1
ATOM 1800 O O . ARG B 1 34 ? 3.287 27.281 -0.453 1 98 34 ARG B O 1
ATOM 1807 N N . ILE B 1 35 ? 1.288 27.047 0.389 1 97.75 35 ILE B N 1
ATOM 1808 C CA . ILE B 1 35 ? 1.273 25.594 0.242 1 97.75 35 ILE B CA 1
ATOM 1809 C C . ILE B 1 35 ? 1.501 25.219 -1.222 1 97.75 35 ILE B C 1
ATOM 1811 O O . ILE B 1 35 ? 2.277 24.312 -1.523 1 97.75 35 ILE B O 1
ATOM 1815 N N . ARG B 1 36 ? 0.785 25.938 -2.059 1 97.38 36 ARG B N 1
ATOM 1816 C CA . ARG B 1 36 ? 0.945 25.656 -3.482 1 97.38 36 ARG B CA 1
ATOM 1817 C C . ARG B 1 36 ? 2.389 25.875 -3.926 1 97.38 36 ARG B C 1
ATOM 1819 O O . ARG B 1 36 ? 2.932 25.078 -4.699 1 97.38 36 ARG B O 1
ATOM 1826 N N . GLU B 1 37 ? 2.977 26.906 -3.469 1 98.38 37 GLU B N 1
ATOM 1827 C CA . GLU B 1 37 ? 4.371 27.219 -3.779 1 98.38 37 GLU B CA 1
ATOM 1828 C C . GLU B 1 37 ? 5.301 26.125 -3.246 1 98.38 37 GLU B C 1
ATOM 1830 O O . GLU B 1 37 ? 6.234 25.703 -3.932 1 98.38 37 GLU B O 1
ATOM 1835 N N . TYR B 1 38 ? 5.117 25.688 -2.066 1 98.69 38 TYR B N 1
ATOM 1836 C CA . TYR B 1 38 ? 5.934 24.641 -1.461 1 98.69 38 TYR B CA 1
ATOM 1837 C C . TYR B 1 38 ? 5.836 23.344 -2.254 1 98.69 38 TYR B C 1
ATOM 1839 O O . TYR B 1 38 ? 6.848 22.688 -2.52 1 98.69 38 TYR B O 1
ATOM 1847 N N . THR B 1 39 ? 4.598 22.984 -2.613 1 98.56 39 THR B N 1
ATOM 1848 C CA . THR B 1 39 ? 4.379 21.781 -3.389 1 98.56 39 THR B CA 1
ATOM 1849 C C . THR B 1 39 ? 5.086 21.859 -4.738 1 98.56 39 THR B C 1
ATOM 1851 O O . THR B 1 39 ? 5.727 20.891 -5.168 1 98.56 39 THR B O 1
ATOM 1854 N N . ALA B 1 40 ? 4.984 23.031 -5.363 1 98.19 40 ALA B N 1
ATOM 1855 C CA . ALA B 1 40 ? 5.652 23.25 -6.645 1 98.19 40 ALA B CA 1
ATOM 1856 C C . ALA B 1 40 ? 7.164 23.109 -6.508 1 98.19 40 ALA B C 1
ATOM 1858 O O . ALA B 1 40 ? 7.828 22.578 -7.402 1 98.19 40 ALA B O 1
ATOM 1859 N N . PHE B 1 41 ? 7.684 23.625 -5.461 1 98.56 41 PHE B N 1
ATOM 1860 C CA . PHE B 1 41 ? 9.109 23.516 -5.195 1 98.56 41 PHE B CA 1
ATOM 1861 C C . PHE B 1 41 ? 9.547 22.062 -5.145 1 98.56 41 PHE B C 1
ATOM 1863 O O . PHE B 1 41 ? 10.547 21.688 -5.766 1 98.56 41 PHE B O 1
ATOM 1870 N N . ILE B 1 42 ? 8.828 21.219 -4.469 1 98.38 42 ILE B N 1
ATOM 1871 C CA . ILE B 1 42 ? 9.141 19.812 -4.32 1 98.38 42 ILE B CA 1
ATOM 1872 C C . ILE B 1 42 ? 9.094 19.125 -5.684 1 98.38 42 ILE B C 1
ATOM 1874 O O . ILE B 1 42 ? 9.914 18.25 -5.977 1 98.38 42 ILE B O 1
ATOM 1878 N N . LEU B 1 43 ? 8.141 19.5 -6.527 1 97.94 43 LEU B N 1
ATOM 1879 C CA . LEU B 1 43 ? 7.844 18.781 -7.766 1 97.94 43 LEU B CA 1
ATOM 1880 C C . LEU B 1 43 ? 8.711 19.312 -8.914 1 97.94 43 LEU B C 1
ATOM 1882 O O . LEU B 1 43 ? 8.609 18.812 -10.039 1 97.94 43 LEU B O 1
ATOM 1886 N N . GLN B 1 44 ? 9.531 20.297 -8.695 1 95.94 44 GLN B N 1
ATOM 1887 C CA . GLN B 1 44 ? 10.305 20.969 -9.734 1 95.94 44 GLN B CA 1
ATOM 1888 C C . GLN B 1 44 ? 11.062 19.953 -10.594 1 95.94 44 GLN B C 1
ATOM 1890 O O . GLN B 1 44 ? 11.125 20.109 -11.82 1 95.94 44 GLN B O 1
ATOM 1895 N N . ASN B 1 45 ? 11.648 18.891 -10.086 1 92.56 45 ASN B N 1
ATOM 1896 C CA . ASN B 1 45 ? 12.414 17.906 -10.844 1 92.56 45 ASN B CA 1
ATOM 1897 C C . ASN B 1 45 ? 11.727 16.531 -10.828 1 92.56 45 ASN B C 1
ATOM 1899 O O . ASN B 1 45 ? 12.391 15.5 -10.953 1 92.56 45 ASN B O 1
ATOM 1903 N N . CYS B 1 46 ? 10.43 16.625 -10.727 1 96.38 46 CYS B N 1
ATOM 1904 C CA . CYS B 1 46 ? 9.672 15.383 -10.719 1 96.38 46 CYS B CA 1
ATOM 1905 C C . CYS B 1 46 ? 9.477 14.859 -12.133 1 96.38 46 CYS B C 1
ATOM 1907 O O . CYS B 1 46 ? 9.008 15.586 -13.008 1 96.38 46 CYS B O 1
ATOM 1909 N N . PRO B 1 47 ? 9.875 13.602 -12.43 1 95.5 47 PRO B N 1
ATOM 1910 C CA . PRO B 1 47 ? 9.547 13.031 -13.734 1 95.5 47 PRO B CA 1
ATOM 1911 C C . PRO B 1 47 ? 8.07 13.148 -14.078 1 95.5 47 PRO B C 1
ATOM 1913 O O . PRO B 1 47 ? 7.215 12.977 -13.203 1 95.5 47 PRO B O 1
ATOM 1916 N N . GLU B 1 48 ? 7.758 13.43 -15.336 1 94.88 48 GLU B N 1
ATOM 1917 C CA . GLU B 1 48 ? 6.379 13.602 -15.789 1 94.88 48 GLU B CA 1
ATOM 1918 C C . GLU B 1 48 ? 5.551 12.344 -15.516 1 94.88 48 GLU B C 1
ATOM 1920 O O . GLU B 1 48 ? 4.379 12.438 -15.141 1 94.88 48 GLU B O 1
ATOM 1925 N N . GLU B 1 49 ? 6.133 11.18 -15.609 1 93.5 49 GLU B N 1
ATOM 1926 C CA . GLU B 1 49 ? 5.457 9.898 -15.438 1 93.5 49 GLU B CA 1
ATOM 1927 C C . GLU B 1 49 ? 4.934 9.742 -14.008 1 93.5 49 GLU B C 1
ATOM 1929 O O . GLU B 1 49 ? 3.975 9 -13.773 1 93.5 49 GLU B O 1
ATOM 1934 N N . PHE B 1 50 ? 5.543 10.461 -13.062 1 96.44 50 PHE B N 1
ATOM 1935 C CA . PHE B 1 50 ? 5.16 10.312 -11.664 1 96.44 50 PHE B CA 1
ATOM 1936 C C . PHE B 1 50 ? 4.027 11.273 -11.312 1 96.44 50 PHE B C 1
ATOM 1938 O O . PHE B 1 50 ? 3.375 11.117 -10.281 1 96.44 50 PHE B O 1
ATOM 1945 N N . LYS B 1 51 ? 3.775 12.211 -12.109 1 95.75 51 LYS B N 1
ATOM 1946 C CA . LYS B 1 51 ? 2.832 13.266 -11.742 1 95.75 51 LYS B CA 1
ATOM 1947 C C . LYS B 1 51 ? 1.394 12.766 -11.812 1 95.75 51 LYS B C 1
ATOM 1949 O O . LYS B 1 51 ? 0.521 13.258 -11.094 1 95.75 51 LYS B O 1
ATOM 1954 N N . GLU B 1 52 ? 1.167 11.711 -12.742 1 93.88 52 GLU B N 1
ATOM 1955 C CA . GLU B 1 52 ? -0.169 11.148 -12.914 1 93.88 52 GLU B CA 1
ATOM 1956 C C . GLU B 1 52 ? -1.221 12.25 -13.023 1 93.88 52 GLU B C 1
ATOM 1958 O O . GLU B 1 52 ? -2.227 12.234 -12.305 1 93.88 52 GLU B O 1
ATOM 1963 N N . GLY B 1 53 ? -0.931 13.133 -14.055 1 92.44 53 GLY B N 1
ATOM 1964 C CA . GLY B 1 53 ? -1.718 14.352 -14.117 1 92.44 53 GLY B CA 1
ATOM 1965 C C . GLY B 1 53 ? -1.452 15.289 -12.953 1 92.44 53 GLY B C 1
ATOM 1966 O O . GLY B 1 53 ? -0.326 15.758 -12.773 1 92.44 53 GLY B O 1
ATOM 1967 N N . ASN B 1 54 ? -2.393 15.453 -12.062 1 93.94 54 ASN B N 1
ATOM 1968 C CA . ASN B 1 54 ? -2.189 16.344 -10.922 1 93.94 54 ASN B CA 1
ATOM 1969 C C . ASN B 1 54 ? -2.43 15.609 -9.602 1 93.94 54 ASN B C 1
ATOM 1971 O O . ASN B 1 54 ? -2.506 16.234 -8.547 1 93.94 54 ASN B O 1
ATOM 1975 N N . LEU B 1 55 ? -2.459 14.312 -9.758 1 95.25 55 LEU B N 1
ATOM 1976 C CA . LEU B 1 55 ? -2.793 13.531 -8.57 1 95.25 55 LEU B CA 1
ATOM 1977 C C . LEU B 1 55 ? -1.672 13.594 -7.543 1 95.25 55 LEU B C 1
ATOM 1979 O O . LEU B 1 55 ? -1.931 13.75 -6.348 1 95.25 55 LEU B O 1
ATOM 1983 N N . LEU B 1 56 ? -0.422 13.438 -8.016 1 97.5 56 LEU B N 1
ATOM 1984 C CA . LEU B 1 56 ? 0.702 13.516 -7.086 1 97.5 56 LEU B CA 1
ATOM 1985 C C . LEU B 1 56 ? 0.747 14.875 -6.395 1 97.5 56 LEU B C 1
ATOM 1987 O O . LEU B 1 56 ? 0.917 14.945 -5.176 1 97.5 56 LEU B O 1
ATOM 1991 N N . GLU B 1 57 ? 0.581 15.891 -7.199 1 97.56 57 GLU B N 1
ATOM 1992 C CA . GLU B 1 57 ? 0.579 17.25 -6.641 1 97.56 57 GLU B CA 1
ATOM 1993 C C . GLU B 1 57 ? -0.494 17.391 -5.566 1 97.56 57 GLU B C 1
ATOM 1995 O O . GLU B 1 57 ? -0.237 17.953 -4.5 1 97.56 57 GLU B O 1
ATOM 2000 N N . GLN B 1 58 ? -1.627 16.953 -5.824 1 95.38 58 GLN B N 1
ATOM 2001 C CA . GLN B 1 58 ? -2.738 17.016 -4.883 1 95.38 58 GLN B CA 1
ATOM 2002 C C . GLN B 1 58 ? -2.404 16.297 -3.584 1 95.38 58 GLN B C 1
ATOM 2004 O O . GLN B 1 58 ? -2.648 16.812 -2.492 1 95.38 58 GLN B O 1
ATOM 2009 N N . GLN B 1 59 ? -1.861 15.109 -3.746 1 96.31 59 GLN B N 1
ATOM 2010 C CA . GLN B 1 59 ? -1.577 14.297 -2.566 1 96.31 59 GLN B CA 1
ATOM 2011 C C . GLN B 1 59 ? -0.466 14.914 -1.726 1 96.31 59 GLN B C 1
ATOM 2013 O O . GLN B 1 59 ? -0.551 14.945 -0.496 1 96.31 59 GLN B O 1
ATOM 2018 N N . LEU B 1 60 ? 0.598 15.422 -2.377 1 98 60 LEU B N 1
ATOM 2019 C CA . LEU B 1 60 ? 1.665 16.109 -1.649 1 98 60 LEU B CA 1
ATOM 2020 C C . LEU B 1 60 ? 1.139 17.359 -0.954 1 98 60 LEU B C 1
ATOM 2022 O O . LEU B 1 60 ? 1.479 17.609 0.202 1 98 60 LEU B O 1
ATOM 2026 N N . SER B 1 61 ? 0.307 18.078 -1.656 1 97.06 61 SER B N 1
ATOM 2027 C CA . SER B 1 61 ? -0.264 19.297 -1.1 1 97.06 61 SER B CA 1
ATOM 2028 C C . SER B 1 61 ? -1.083 19 0.153 1 97.06 61 SER B C 1
ATOM 2030 O O . SER B 1 61 ? -1.039 19.766 1.122 1 97.06 61 SER B O 1
ATOM 2032 N N . GLU B 1 62 ? -1.851 17.906 0.146 1 94.56 62 GLU B N 1
ATOM 2033 C CA . GLU B 1 62 ? -2.656 17.516 1.302 1 94.56 62 GLU B CA 1
ATOM 2034 C C . GLU B 1 62 ? -1.777 17.203 2.51 1 94.56 62 GLU B C 1
ATOM 2036 O O . GLU B 1 62 ? -2.102 17.594 3.635 1 94.56 62 GLU B O 1
ATOM 2041 N N . ILE B 1 63 ? -0.666 16.531 2.279 1 97.25 63 ILE B N 1
ATOM 2042 C CA . ILE B 1 63 ? 0.243 16.203 3.369 1 97.25 63 ILE B CA 1
ATOM 2043 C C . ILE B 1 63 ? 0.863 17.484 3.934 1 97.25 63 ILE B C 1
ATOM 2045 O O . ILE B 1 63 ? 0.923 17.656 5.152 1 97.25 63 ILE B O 1
ATOM 2049 N N . ILE B 1 64 ? 1.313 18.359 3.039 1 98.25 64 ILE B N 1
ATOM 2050 C CA . ILE B 1 64 ? 1.898 19.625 3.453 1 98.25 64 ILE B CA 1
ATOM 2051 C C . ILE B 1 64 ? 0.861 20.438 4.215 1 98.25 64 ILE B C 1
ATOM 2053 O O . ILE B 1 64 ? 1.149 20.969 5.293 1 98.25 64 ILE B O 1
ATOM 2057 N N . LYS B 1 65 ? -0.344 20.516 3.707 1 96.19 65 LYS B N 1
ATOM 2058 C CA . LYS B 1 65 ? -1.441 21.25 4.332 1 96.19 65 LYS B CA 1
ATOM 2059 C C . LYS B 1 65 ? -1.709 20.734 5.746 1 96.19 65 LYS B C 1
ATOM 2061 O O . LYS B 1 65 ? -1.89 21.516 6.676 1 96.19 65 LYS B O 1
ATOM 2066 N N . ASN B 1 66 ? -1.782 19.438 5.914 1 94.88 66 ASN B N 1
ATOM 2067 C CA . ASN B 1 66 ? -2.031 18.844 7.219 1 94.88 66 ASN B CA 1
ATOM 2068 C C . ASN B 1 66 ? -0.947 19.219 8.227 1 94.88 66 ASN B C 1
ATOM 2070 O O . ASN B 1 66 ? -1.247 19.547 9.375 1 94.88 66 ASN B O 1
ATOM 2074 N N . GLY B 1 67 ? 0.313 19.188 7.777 1 97.12 67 GLY B N 1
ATOM 2075 C CA . GLY B 1 67 ? 1.402 19.594 8.656 1 97.12 67 GLY B CA 1
ATOM 2076 C C . GLY B 1 67 ? 1.327 21.047 9.07 1 97.12 67 GLY B C 1
ATOM 2077 O O . GLY B 1 67 ? 1.581 21.391 10.227 1 97.12 67 GLY B O 1
ATOM 2078 N N . ILE B 1 68 ? 0.951 21.891 8.141 1 97.56 68 ILE B N 1
ATOM 2079 C CA . ILE B 1 68 ? 0.934 23.328 8.375 1 97.56 68 ILE B CA 1
ATOM 2080 C C . ILE B 1 68 ? -0.316 23.703 9.164 1 97.56 68 ILE B C 1
ATOM 2082 O O . ILE B 1 68 ? -0.224 24.344 10.219 1 97.56 68 ILE B O 1
ATOM 2086 N N . LYS B 1 69 ? -1.488 23.297 8.703 1 94.94 69 LYS B N 1
ATOM 2087 C CA . LYS B 1 69 ? -2.764 23.719 9.289 1 94.94 69 LYS B CA 1
ATOM 2088 C C . LYS B 1 69 ? -3.049 22.953 10.578 1 94.94 69 LYS B C 1
ATOM 2090 O O . LYS B 1 69 ? -3.271 23.547 11.633 1 94.94 69 LYS B O 1
ATOM 2095 N N . HIS B 1 70 ? -3.066 21.609 10.555 1 92.44 70 HIS B N 1
ATOM 2096 C CA . HIS B 1 70 ? -3.459 20.797 11.695 1 92.44 70 HIS B CA 1
ATOM 2097 C C . HIS B 1 70 ? -2.299 20.609 12.672 1 92.44 70 HIS B C 1
ATOM 2099 O O . HIS B 1 70 ? -2.496 20.609 13.883 1 92.44 70 HIS B O 1
ATOM 2105 N N . GLY B 1 71 ? -1.12 20.453 12.117 1 96 71 GLY B N 1
ATOM 2106 C CA . GLY B 1 71 ? 0.049 20.25 12.953 1 96 71 GLY B CA 1
ATOM 2107 C C . GLY B 1 71 ? 0.512 21.531 13.633 1 96 71 GLY B C 1
ATOM 2108 O O . GLY B 1 71 ? 0.412 21.672 14.852 1 96 71 GLY B O 1
ATOM 2109 N N . ASN B 1 72 ? 0.879 22.5 12.766 1 97.81 72 ASN B N 1
ATOM 2110 C CA . ASN B 1 72 ? 1.509 23.719 13.273 1 97.81 72 ASN B CA 1
ATOM 2111 C C . ASN B 1 72 ? 0.491 24.828 13.469 1 97.81 72 ASN B C 1
ATOM 2113 O O . ASN B 1 72 ? 0.851 25.938 13.875 1 97.81 72 ASN B O 1
ATOM 2117 N N . LYS B 1 73 ? -0.763 24.625 13.227 1 95.75 73 LYS B N 1
ATOM 2118 C CA . LYS B 1 73 ? -1.867 25.562 13.453 1 95.75 73 LYS B CA 1
ATOM 2119 C C . LYS B 1 73 ? -1.632 26.875 12.719 1 95.75 73 LYS B C 1
ATOM 2121 O O . LYS B 1 73 ? -1.897 27.953 13.266 1 95.75 73 LYS B O 1
ATOM 2126 N N . LYS B 1 74 ? -0.999 26.766 11.609 1 95.5 74 LYS B N 1
ATOM 2127 C CA . LYS B 1 74 ? -0.739 27.891 10.719 1 95.5 74 LYS B CA 1
ATOM 2128 C C . LYS B 1 74 ? 0.156 28.938 11.391 1 95.5 74 LYS B C 1
ATOM 2130 O O . LYS B 1 74 ? 0.05 30.125 11.109 1 95.5 74 LYS B O 1
ATOM 2135 N N . ASP B 1 75 ? 0.975 28.531 12.367 1 97.06 75 ASP B N 1
ATOM 2136 C CA . ASP B 1 75 ? 1.951 29.406 13.008 1 97.06 75 ASP B CA 1
ATOM 2137 C C . ASP B 1 75 ? 3.221 29.516 12.172 1 97.06 75 ASP B C 1
ATOM 2139 O O . ASP B 1 75 ? 4.035 28.594 12.133 1 97.06 75 ASP B O 1
ATOM 2143 N N . PRO B 1 76 ? 3.449 30.625 11.547 1 94.56 76 PRO B N 1
ATOM 2144 C CA . PRO B 1 76 ? 4.566 30.781 10.609 1 94.56 76 PRO B CA 1
ATOM 2145 C C . PRO B 1 76 ? 5.93 30.641 11.289 1 94.56 76 PRO B C 1
ATOM 2147 O O . PRO B 1 76 ? 6.941 30.453 10.617 1 94.56 76 PRO B O 1
ATOM 2150 N N . SER B 1 77 ? 5.988 30.812 12.547 1 97.12 77 SER B N 1
ATOM 2151 C CA . SER B 1 77 ? 7.254 30.656 13.258 1 97.12 77 SER B CA 1
ATOM 2152 C C . SER B 1 77 ? 7.656 29.188 13.375 1 97.12 77 SER B C 1
ATOM 2154 O O . SER B 1 77 ? 8.82 28.891 13.641 1 97.12 77 SER B O 1
ATOM 2156 N N . LYS B 1 78 ? 6.695 28.328 13.164 1 98.31 78 LYS B N 1
ATOM 2157 C CA . LYS B 1 78 ? 6.977 26.891 13.164 1 98.31 78 LYS B CA 1
ATOM 2158 C C . LYS B 1 78 ? 7.367 26.406 11.766 1 98.31 78 LYS B C 1
ATOM 2160 O O . LYS B 1 78 ? 6.887 26.953 10.766 1 98.31 78 LYS B O 1
ATOM 2165 N N . LYS B 1 79 ? 8.18 25.422 11.758 1 98.62 79 LYS B N 1
ATOM 2166 C CA . LYS B 1 79 ? 8.703 24.922 10.484 1 98.62 79 LYS B CA 1
ATOM 2167 C C . LYS B 1 79 ? 8.086 23.578 10.125 1 98.62 79 LYS B C 1
ATOM 2169 O O . LYS B 1 79 ? 7.676 22.828 11 1 98.62 79 LYS B O 1
ATOM 2174 N N . LEU B 1 80 ? 7.941 23.375 8.867 1 98.75 80 LEU B N 1
ATOM 2175 C CA . LEU B 1 80 ? 7.648 22.062 8.297 1 98.75 80 LEU B CA 1
ATOM 2176 C C . LEU B 1 80 ? 8.891 21.453 7.664 1 98.75 80 LEU B C 1
ATOM 2178 O O . LEU B 1 80 ? 9.438 22 6.703 1 98.75 80 LEU B O 1
ATOM 2182 N N . LYS B 1 81 ? 9.391 20.391 8.234 1 98.88 81 LYS B N 1
ATOM 2183 C CA . LYS B 1 81 ? 10.531 19.672 7.676 1 98.88 81 LYS B CA 1
ATOM 2184 C C . LYS B 1 81 ? 10.086 18.656 6.629 1 98.88 81 LYS B C 1
ATOM 2186 O O . LYS B 1 81 ? 9.156 17.891 6.863 1 98.88 81 LYS B O 1
ATOM 2191 N N . VAL B 1 82 ? 10.781 18.656 5.473 1 98.88 82 VAL B N 1
ATOM 2192 C CA . VAL B 1 82 ? 10.375 17.797 4.363 1 98.88 82 VAL B CA 1
ATOM 2193 C C . VAL B 1 82 ? 11.594 17.094 3.787 1 98.88 82 VAL B C 1
ATOM 2195 O O . VAL B 1 82 ? 12.609 17.719 3.477 1 98.88 82 VAL B O 1
ATOM 2198 N N . TRP B 1 83 ? 11.539 15.773 3.738 1 98.88 83 TRP B N 1
ATOM 2199 C CA . TRP B 1 83 ? 12.469 14.945 2.973 1 98.88 83 TRP B CA 1
ATOM 2200 C C . TRP B 1 83 ? 11.773 14.336 1.757 1 98.88 83 TRP B C 1
ATOM 2202 O O . TRP B 1 83 ? 10.617 13.922 1.837 1 98.88 83 TRP B O 1
ATOM 2212 N N . TYR B 1 84 ? 12.469 14.328 0.596 1 98.75 84 TYR B N 1
ATOM 2213 C CA . TYR B 1 84 ? 11.797 13.766 -0.572 1 98.75 84 TYR B CA 1
ATOM 2214 C C . TYR B 1 84 ? 12.812 13.18 -1.552 1 98.75 84 TYR B C 1
ATOM 2216 O O . TYR B 1 84 ? 13.953 13.641 -1.62 1 98.75 84 TYR B O 1
ATOM 2224 N N . ASP B 1 85 ? 12.484 12.172 -2.211 1 97.5 85 ASP B N 1
ATOM 2225 C CA . ASP B 1 85 ? 13.195 11.5 -3.293 1 97.5 85 ASP B CA 1
ATOM 2226 C C . ASP B 1 85 ? 12.234 11.078 -4.406 1 97.5 85 ASP B C 1
ATOM 2228 O O . ASP B 1 85 ? 11.344 10.258 -4.188 1 97.5 85 ASP B O 1
ATOM 2232 N N . LEU B 1 86 ? 12.375 11.641 -5.578 1 96.94 86 LEU B N 1
ATOM 2233 C CA . LEU B 1 86 ? 11.445 11.438 -6.688 1 96.94 86 LEU B CA 1
ATOM 2234 C C . LEU B 1 86 ? 12.133 10.711 -7.84 1 96.94 86 LEU B C 1
ATOM 2236 O O . LEU B 1 86 ? 11.688 10.797 -8.984 1 96.94 86 LEU B O 1
ATOM 2240 N N . ARG B 1 87 ? 13.234 10.023 -7.641 1 94.19 87 ARG B N 1
ATOM 2241 C CA . ARG B 1 87 ? 14.062 9.477 -8.711 1 94.19 87 ARG B CA 1
ATOM 2242 C C . ARG B 1 87 ? 13.523 8.133 -9.195 1 94.19 87 ARG B C 1
ATOM 2244 O O . ARG B 1 87 ? 13.359 7.922 -10.398 1 94.19 87 ARG B O 1
ATOM 2251 N N . LYS B 1 88 ? 13.227 7.145 -8.344 1 93.75 88 LYS B N 1
ATOM 2252 C CA . LYS B 1 88 ? 12.789 5.805 -8.719 1 93.75 88 LYS B CA 1
ATOM 2253 C C . LYS B 1 88 ? 11.32 5.594 -8.383 1 93.75 88 LYS B C 1
ATOM 2255 O O . LYS B 1 88 ? 10.648 4.754 -8.992 1 93.75 88 LYS B O 1
ATOM 2260 N N . ARG B 1 89 ? 10.914 6.215 -7.469 1 96.62 89 ARG B N 1
ATOM 2261 C CA . ARG B 1 89 ? 9.578 6.293 -6.875 1 96.62 89 ARG B CA 1
ATOM 2262 C C . ARG B 1 89 ? 9.383 7.613 -6.137 1 96.62 89 ARG B C 1
ATOM 2264 O O . ARG B 1 89 ? 10.281 8.461 -6.129 1 96.62 89 ARG B O 1
ATOM 2271 N N . VAL B 1 90 ? 8.242 7.816 -5.688 1 97.62 90 VAL B N 1
ATOM 2272 C CA . VAL B 1 90 ? 8.062 8.992 -4.836 1 97.62 90 VAL B CA 1
ATOM 2273 C C . VAL B 1 90 ? 8.156 8.578 -3.369 1 97.62 90 VAL B C 1
ATOM 2275 O O . VAL B 1 90 ? 7.379 7.75 -2.898 1 97.62 90 VAL B O 1
ATOM 2278 N N . ARG B 1 91 ? 9.125 9.023 -2.693 1 98.31 91 ARG B N 1
ATOM 2279 C CA . ARG B 1 91 ? 9.242 8.992 -1.239 1 98.31 91 ARG B CA 1
ATOM 2280 C C . ARG B 1 91 ? 9.125 10.391 -0.646 1 98.31 91 ARG B C 1
ATOM 2282 O O . ARG B 1 91 ? 9.75 11.336 -1.138 1 98.31 91 ARG B O 1
ATOM 2289 N N . PHE B 1 92 ? 8.328 10.516 0.309 1 98.81 92 PHE B N 1
ATOM 2290 C CA . PHE B 1 92 ? 8.016 11.82 0.882 1 98.81 92 PHE B CA 1
ATOM 2291 C C . PHE B 1 92 ? 7.809 11.711 2.389 1 98.81 92 PHE B C 1
ATOM 2293 O O . PHE B 1 92 ? 7.055 10.859 2.859 1 98.81 92 PHE B O 1
ATOM 2300 N N . ILE B 1 93 ? 8.594 12.414 3.193 1 98.88 93 ILE B N 1
ATOM 2301 C CA . ILE B 1 93 ? 8.484 12.469 4.648 1 98.88 93 ILE B CA 1
ATOM 2302 C C . ILE B 1 93 ? 8.219 13.906 5.086 1 98.88 93 ILE B C 1
ATOM 2304 O O . ILE B 1 93 ? 8.891 14.836 4.633 1 98.88 93 ILE B O 1
ATOM 2308 N N . VAL B 1 94 ? 7.273 14.133 5.926 1 98.88 94 VAL B N 1
ATOM 2309 C CA . VAL B 1 94 ? 6.953 15.453 6.449 1 98.88 94 VAL B CA 1
ATOM 2310 C C . VAL B 1 94 ? 6.855 15.398 7.973 1 98.88 94 VAL B C 1
ATOM 2312 O O . VAL B 1 94 ? 6.242 14.484 8.531 1 98.88 94 VAL B O 1
ATOM 2315 N N . GLU B 1 95 ? 7.469 16.281 8.609 1 98.88 95 GLU B N 1
ATOM 2316 C CA . GLU B 1 95 ? 7.414 16.422 10.062 1 98.88 95 GLU B CA 1
ATOM 2317 C C . GLU B 1 95 ? 7.051 17.844 10.477 1 98.88 95 GLU B C 1
ATOM 2319 O O . GLU B 1 95 ? 7.711 18.797 10.062 1 98.88 95 GLU B O 1
ATOM 2324 N N . ASP B 1 96 ? 5.988 17.969 11.203 1 98.75 96 ASP B N 1
ATOM 2325 C CA . ASP B 1 96 ? 5.629 19.281 11.758 1 98.75 96 ASP B CA 1
ATOM 2326 C C . ASP B 1 96 ? 6.004 19.375 13.234 1 98.75 96 ASP B C 1
ATOM 2328 O O . ASP B 1 96 ? 6.621 18.453 13.781 1 98.75 96 ASP B O 1
ATOM 2332 N N . GLU B 1 97 ? 5.684 20.516 13.867 1 98.75 97 GLU B N 1
ATOM 2333 C CA . GLU B 1 97 ? 6.062 20.766 15.258 1 98.75 97 GLU B CA 1
ATOM 2334 C C . GLU B 1 97 ? 4.848 20.75 16.172 1 98.75 97 GLU B C 1
ATOM 2336 O O . GLU B 1 97 ? 4.871 21.328 17.266 1 98.75 97 GLU B O 1
ATOM 2341 N N . GLY B 1 98 ? 3.779 20.156 15.664 1 98 98 GLY B N 1
ATOM 2342 C CA . GLY B 1 98 ? 2.551 20.156 16.438 1 98 98 GLY B CA 1
ATOM 2343 C C . GLY B 1 98 ? 2.467 18.984 17.406 1 98 98 GLY B C 1
ATOM 2344 O O . GLY B 1 98 ? 3.469 18.312 17.672 1 98 98 GLY B O 1
ATOM 2345 N N . GLU B 1 99 ? 1.251 18.766 18 1 96.81 99 GLU B N 1
ATOM 2346 C CA . GLU B 1 99 ? 1.021 17.75 19.031 1 96.81 99 GLU B CA 1
ATOM 2347 C C . GLU B 1 99 ? 0.805 16.375 18.406 1 96.81 99 GLU B C 1
ATOM 2349 O O . GLU B 1 99 ? 0.738 15.375 19.125 1 96.81 99 GLU B O 1
ATOM 2354 N N . GLY B 1 100 ? 0.801 16.281 17.109 1 97.44 100 GLY B N 1
ATOM 2355 C CA . GLY B 1 100 ? 0.559 15.023 16.438 1 97.44 100 GLY B CA 1
ATOM 2356 C C . GLY B 1 100 ? -0.91 14.766 16.156 1 97.44 100 GLY B C 1
ATOM 2357 O O . GLY B 1 100 ? -1.78 15.43 16.719 1 97.44 100 GLY B O 1
ATOM 2358 N N . PHE B 1 101 ? -1.169 13.891 15.219 1 95.38 101 PHE B N 1
ATOM 2359 C CA . PHE B 1 101 ? -2.531 13.508 14.867 1 95.38 101 PHE B CA 1
ATOM 2360 C C . PHE B 1 101 ? -3.209 12.789 16.031 1 95.38 101 PHE B C 1
ATOM 2362 O O . PHE B 1 101 ? -3.252 11.555 16.062 1 95.38 101 PHE B O 1
ATOM 2369 N N . THR B 1 102 ? -3.889 13.492 16.891 1 92.81 102 THR B N 1
ATOM 2370 C CA . THR B 1 102 ? -4.418 12.984 18.156 1 92.81 102 THR B CA 1
ATOM 2371 C C . THR B 1 102 ? -5.641 12.109 17.906 1 92.81 102 THR B C 1
ATOM 2373 O O . THR B 1 102 ? -6.004 11.297 18.766 1 92.81 102 THR B O 1
ATOM 2376 N N . ASN B 1 103 ? -6.254 12.227 16.797 1 92.25 103 ASN B N 1
ATOM 2377 C CA . ASN B 1 103 ? -7.484 11.492 16.547 1 92.25 103 ASN B CA 1
ATOM 2378 C C . ASN B 1 103 ? -7.25 10.32 15.594 1 92.25 103 ASN B C 1
ATOM 2380 O O . ASN B 1 103 ? -8.188 9.828 14.961 1 92.25 103 ASN B O 1
ATOM 2384 N N . LEU B 1 104 ? -6.016 9.859 15.492 1 94.56 104 LEU B N 1
ATOM 2385 C CA . LEU B 1 104 ? -5.66 8.812 14.539 1 94.56 104 LEU B CA 1
ATOM 2386 C C . LEU B 1 104 ? -6.441 7.535 14.82 1 94.56 104 LEU B C 1
ATOM 2388 O O . LEU B 1 104 ? -6.984 6.918 13.898 1 94.56 104 LEU B O 1
ATOM 2392 N N . GLU B 1 105 ? -6.52 7.141 16.047 1 94.62 105 GLU B N 1
ATOM 2393 C CA . GLU B 1 105 ? -7.223 5.906 16.391 1 94.62 105 GLU B CA 1
ATOM 2394 C C . GLU B 1 105 ? -8.719 6.023 16.094 1 94.62 105 GLU B C 1
ATOM 2396 O O . GLU B 1 105 ? -9.344 5.066 15.633 1 94.62 105 GLU B O 1
ATOM 2401 N N . ALA B 1 106 ? -9.273 7.141 16.422 1 93.38 106 ALA B N 1
ATOM 2402 C CA . ALA B 1 106 ? -10.68 7.379 16.125 1 93.38 106 ALA B CA 1
ATOM 2403 C C . ALA B 1 106 ? -10.938 7.324 14.625 1 93.38 106 ALA B C 1
ATOM 2405 O O . ALA B 1 106 ? -11.953 6.785 14.18 1 93.38 106 ALA B O 1
ATOM 2406 N N . TRP B 1 107 ? -10.055 7.887 13.875 1 93.12 107 TRP B N 1
ATOM 2407 C CA . TRP B 1 107 ? -10.18 7.84 12.422 1 93.12 107 TRP B CA 1
ATOM 2408 C C . TRP B 1 107 ? -10.102 6.402 11.922 1 93.12 107 TRP B C 1
ATOM 2410 O O . TRP B 1 107 ? -10.875 6.004 11.047 1 93.12 107 TRP B O 1
ATOM 2420 N N . ASN B 1 108 ? -9.148 5.57 12.445 1 95.25 108 ASN B N 1
ATOM 2421 C CA . ASN B 1 108 ? -9.031 4.164 12.07 1 95.25 108 ASN B CA 1
ATOM 2422 C C . ASN B 1 108 ? -10.32 3.4 12.359 1 95.25 108 ASN B C 1
ATOM 2424 O O . ASN B 1 108 ? -10.734 2.545 11.57 1 95.25 108 ASN B O 1
ATOM 2428 N N . GLU B 1 109 ? -10.93 3.732 13.453 1 95.19 109 GLU B N 1
ATOM 2429 C CA . GLU B 1 109 ? -12.195 3.088 13.797 1 95.19 109 GLU B CA 1
ATOM 2430 C C . GLU B 1 109 ? -13.297 3.48 12.82 1 95.19 109 GLU B C 1
ATOM 2432 O O . GLU B 1 109 ? -14.078 2.631 12.383 1 95.19 109 GLU B O 1
ATOM 2437 N N . TYR B 1 110 ? -13.32 4.723 12.547 1 93.69 110 TYR B N 1
ATOM 2438 C CA . TYR B 1 110 ? -14.273 5.227 11.562 1 93.69 110 TYR B CA 1
ATOM 2439 C C . TYR B 1 110 ? -14.102 4.516 10.227 1 93.69 110 TYR B C 1
ATOM 2441 O O . TYR B 1 110 ? -15.07 4.02 9.648 1 93.69 110 TYR B O 1
ATOM 2449 N N . TYR B 1 111 ? -12.883 4.461 9.781 1 93.94 111 TYR B N 1
ATOM 2450 C CA . TYR B 1 111 ? -12.609 3.881 8.469 1 93.94 111 TYR B CA 1
ATOM 2451 C C . TYR B 1 111 ? -12.883 2.383 8.469 1 93.94 111 TYR B C 1
ATOM 2453 O O . TYR B 1 111 ? -13.359 1.834 7.469 1 93.94 111 TYR B O 1
ATOM 2461 N N . ARG B 1 112 ? -12.586 1.708 9.57 1 95.25 112 ARG B N 1
ATOM 2462 C CA . ARG B 1 112 ? -12.93 0.298 9.719 1 95.25 112 ARG B CA 1
ATOM 2463 C C . ARG B 1 112 ? -14.43 0.08 9.531 1 95.25 112 ARG B C 1
ATOM 2465 O O . ARG B 1 112 ? -14.844 -0.809 8.781 1 95.25 112 ARG B O 1
ATOM 2472 N N . LYS B 1 113 ? -15.227 0.867 10.203 1 95.5 113 LYS B N 1
ATOM 2473 C CA . LYS B 1 113 ? -16.672 0.742 10.117 1 95.5 113 LYS B CA 1
ATOM 2474 C C . LYS B 1 113 ? -17.172 0.977 8.695 1 95.5 113 LYS B C 1
ATOM 2476 O O . LYS B 1 113 ? -18.078 0.286 8.227 1 95.5 113 LYS B O 1
ATOM 2481 N N . ARG B 1 114 ? -16.609 1.905 8.047 1 93.88 114 ARG B N 1
ATOM 2482 C CA . ARG B 1 114 ? -17 2.186 6.664 1 93.88 114 ARG B CA 1
ATOM 2483 C C . ARG B 1 114 ? -16.688 1.003 5.754 1 93.88 114 ARG B C 1
ATOM 2485 O O . ARG B 1 114 ? -17.5 0.62 4.918 1 93.88 114 ARG B O 1
ATOM 2492 N N . GLN B 1 115 ? -15.469 0.486 5.898 1 94.19 115 GLN B N 1
ATOM 2493 C CA . GLN B 1 115 ? -15.062 -0.671 5.109 1 94.19 115 GLN B CA 1
ATOM 2494 C C . GLN B 1 115 ? -15.961 -1.872 5.387 1 94.19 115 GLN B C 1
ATOM 2496 O O . GLN B 1 115 ? -16.328 -2.607 4.469 1 94.19 115 GLN B O 1
ATOM 2501 N N . GLU B 1 116 ? -16.328 -2.039 6.637 1 95.44 116 GLU B N 1
ATOM 2502 C CA . GLU B 1 116 ? -17.234 -3.121 7.016 1 95.44 116 GLU B CA 1
ATOM 2503 C C . GLU B 1 116 ? -18.594 -2.959 6.355 1 95.44 116 GLU B C 1
ATOM 2505 O O . GLU B 1 116 ? -19.188 -3.938 5.902 1 95.44 116 GLU B O 1
ATOM 2510 N N . ALA B 1 117 ? -19.094 -1.764 6.371 1 95.12 117 ALA B N 1
ATOM 2511 C CA . ALA B 1 117 ? -20.375 -1.489 5.738 1 95.12 117 ALA B CA 1
ATOM 2512 C C . ALA B 1 117 ? -20.359 -1.879 4.266 1 95.12 117 ALA B C 1
ATOM 2514 O O . ALA B 1 117 ? -21.297 -2.512 3.77 1 95.12 117 ALA B O 1
ATOM 2515 N N . LEU B 1 118 ? -19.344 -1.517 3.615 1 91.94 118 LEU B N 1
ATOM 2516 C CA . LEU B 1 118 ? -19.219 -1.877 2.207 1 91.94 118 LEU B CA 1
ATOM 2517 C C . LEU B 1 118 ? -19.156 -3.393 2.037 1 91.94 118 LEU B C 1
ATOM 2519 O O . LEU B 1 118 ? -19.828 -3.951 1.167 1 91.94 118 LEU B O 1
ATOM 2523 N N . TYR B 1 119 ? -18.328 -3.996 2.83 1 90.56 119 TYR B N 1
ATOM 2524 C CA . TYR B 1 119 ? -18.156 -5.445 2.779 1 90.56 119 TYR B CA 1
ATOM 2525 C C . TYR B 1 119 ? -19.484 -6.16 2.971 1 90.56 119 TYR B C 1
ATOM 2527 O O . TYR B 1 119 ? -19.75 -7.184 2.334 1 90.56 119 TYR B O 1
ATOM 2535 N N . ARG B 1 120 ? -20.312 -5.582 3.76 1 93.5 120 ARG B N 1
ATOM 2536 C CA . ARG B 1 120 ? -21.609 -6.18 4.07 1 93.5 120 ARG B CA 1
ATOM 2537 C C . ARG B 1 120 ? -22.672 -5.715 3.082 1 93.5 120 ARG B C 1
ATOM 2539 O O . ARG B 1 120 ? -23.859 -6.008 3.256 1 93.5 120 ARG B O 1
ATOM 2546 N N . GLU B 1 121 ? -22.266 -4.938 2.105 1 91.81 121 GLU B N 1
ATOM 2547 C CA . GLU B 1 121 ? -23.156 -4.402 1.078 1 91.81 121 GLU B CA 1
ATOM 2548 C C . GLU B 1 121 ? -24.234 -3.514 1.691 1 91.81 121 GLU B C 1
ATOM 2550 O O . GLU B 1 121 ? -25.375 -3.504 1.225 1 91.81 121 GLU B O 1
ATOM 2555 N N . ASP B 1 122 ? -23.891 -3.072 2.91 1 94.31 122 ASP B N 1
ATOM 2556 C CA . ASP B 1 122 ? -24.703 -2.025 3.516 1 94.31 122 ASP B CA 1
ATOM 2557 C C . ASP B 1 122 ? -24.375 -0.657 2.928 1 94.31 122 ASP B C 1
ATOM 2559 O O . ASP B 1 122 ? -23.719 0.162 3.58 1 94.31 122 ASP B O 1
ATOM 2563 N N . PHE B 1 123 ? -24.875 -0.421 1.738 1 90.88 123 PHE B N 1
ATOM 2564 C CA . PHE B 1 123 ? -24.469 0.729 0.938 1 90.88 123 PHE B CA 1
ATOM 2565 C C . PHE B 1 123 ? -24.984 2.025 1.558 1 90.88 123 PHE B C 1
ATOM 2567 O O . PHE B 1 123 ? -24.328 3.068 1.447 1 90.88 123 PHE B O 1
ATOM 2574 N N . ASP B 1 124 ? -26.094 1.955 2.264 1 93.06 124 ASP B N 1
ATOM 2575 C CA . ASP B 1 124 ? -26.609 3.143 2.943 1 93.06 124 ASP B CA 1
ATOM 2576 C C . ASP B 1 124 ? -25.625 3.641 3.996 1 93.06 124 ASP B C 1
ATOM 2578 O O . ASP B 1 124 ? -25.25 4.816 4.004 1 93.06 124 ASP B O 1
ATOM 2582 N N . THR B 1 125 ? -25.219 2.695 4.832 1 93.06 125 THR B N 1
ATOM 2583 C CA . THR B 1 125 ? -24.25 3.047 5.859 1 93.06 125 THR B CA 1
ATOM 2584 C C . THR B 1 125 ? -22.938 3.486 5.227 1 93.06 125 THR B C 1
ATOM 2586 O O . THR B 1 125 ? -22.328 4.469 5.656 1 93.06 125 THR B O 1
ATOM 2589 N N . PHE B 1 126 ? -22.516 2.771 4.176 1 93.31 126 PHE B N 1
ATOM 2590 C CA . PHE B 1 126 ? -21.281 3.104 3.465 1 93.31 126 PHE B CA 1
ATOM 2591 C C . PHE B 1 126 ? -21.328 4.535 2.949 1 93.31 126 PHE B C 1
ATOM 2593 O O . PHE B 1 126 ? -20.391 5.309 3.164 1 93.31 126 PHE B O 1
ATOM 2600 N N . LEU B 1 127 ? -22.422 4.945 2.418 1 89.12 127 LEU B N 1
ATOM 2601 C CA . LEU B 1 127 ? -22.562 6.27 1.825 1 89.12 127 LEU B CA 1
ATOM 2602 C C . LEU B 1 127 ? -22.672 7.34 2.906 1 89.12 127 LEU B C 1
ATOM 2604 O O . LEU B 1 127 ? -22.203 8.461 2.725 1 89.12 127 LEU B O 1
ATOM 2608 N N . SER B 1 128 ? -23.25 6.984 4.004 1 89.62 128 SER B N 1
ATOM 2609 C CA . SER B 1 128 ? -23.438 7.949 5.082 1 89.62 128 SER B CA 1
ATOM 2610 C C . SER B 1 128 ? -22.109 8.297 5.738 1 89.62 128 SER B C 1
ATOM 2612 O O . SER B 1 128 ? -21.984 9.336 6.391 1 89.62 128 SER B O 1
ATOM 2614 N N . MET B 1 129 ? -21.141 7.426 5.488 1 87.88 129 MET B N 1
ATOM 2615 C CA . MET B 1 129 ? -19.828 7.609 6.105 1 87.88 129 MET B CA 1
ATOM 2616 C C . MET B 1 129 ? -18.828 8.133 5.09 1 87.88 129 MET B C 1
ATOM 2618 O O . MET B 1 129 ? -17.625 7.855 5.203 1 87.88 129 MET B O 1
ATOM 2622 N N . ALA B 1 130 ? -19.266 8.828 4.152 1 78.06 130 ALA B N 1
ATOM 2623 C CA . ALA B 1 130 ? -18.422 9.312 3.059 1 78.06 130 ALA B CA 1
ATOM 2624 C C . ALA B 1 130 ? -17.5 10.43 3.535 1 78.06 130 ALA B C 1
ATOM 2626 O O . A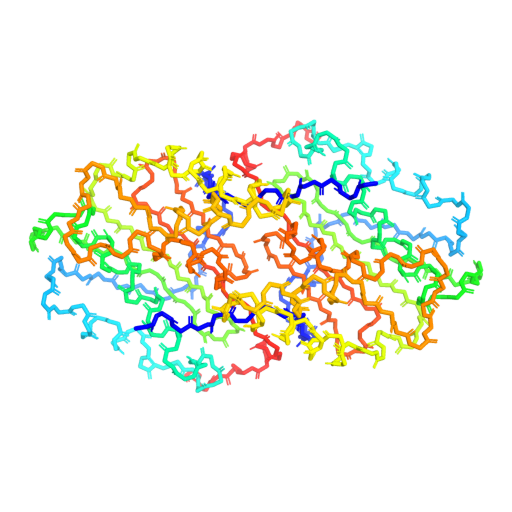LA B 1 130 ? -16.422 10.641 2.959 1 78.06 130 ALA B O 1
ATOM 2627 N N . ASN B 1 131 ? -17.953 11.086 4.602 1 76.06 131 ASN B N 1
ATOM 2628 C CA . ASN B 1 131 ? -17.156 12.203 5.098 1 76.06 131 ASN B CA 1
ATOM 2629 C C . ASN B 1 131 ? -16.875 12.07 6.59 1 76.06 131 ASN B C 1
ATOM 2631 O O . ASN B 1 131 ? -17.781 11.82 7.383 1 76.06 131 ASN B O 1
ATOM 2635 N N . TYR B 1 132 ? -15.57 12.039 6.824 1 73.25 132 TYR B N 1
ATOM 2636 C CA . TYR B 1 132 ? -15.172 12.055 8.227 1 73.25 132 TYR B CA 1
ATOM 2637 C C . TYR B 1 132 ? -15.078 13.477 8.758 1 73.25 132 TYR B C 1
ATOM 2639 O O . TYR B 1 132 ? -14.516 14.359 8.102 1 73.25 132 TYR B O 1
ATOM 2647 N N . ARG B 1 133 ? -15.656 13.727 9.805 1 69.88 133 ARG B N 1
ATOM 2648 C CA . ARG B 1 133 ? -15.516 15 10.5 1 69.88 133 ARG B CA 1
ATOM 2649 C C . ARG B 1 133 ? -15.055 14.789 11.938 1 69.88 133 ARG B C 1
ATOM 2651 O O . ARG B 1 133 ? -15.789 14.234 12.758 1 69.88 133 ARG B O 1
ATOM 2658 N N . GLY B 1 134 ? -13.812 15.133 12.117 1 63.12 134 GLY B N 1
ATOM 2659 C CA . GLY B 1 134 ? -13.32 15.086 13.492 1 63.12 134 GLY B CA 1
ATOM 2660 C C . GLY B 1 134 ? -13.617 16.359 14.273 1 63.12 134 GLY B C 1
ATOM 2661 O O . GLY B 1 134 ? -14.219 17.281 13.742 1 63.12 134 GLY B O 1
ATOM 2662 N N . PRO B 1 135 ? -13.25 16.359 15.531 1 63.41 135 PRO B N 1
ATOM 2663 C CA . PRO B 1 135 ? -13.555 17.5 16.406 1 63.41 135 PRO B CA 1
ATOM 2664 C C . PRO B 1 135 ? -12.969 18.812 15.883 1 63.41 135 PRO B C 1
ATOM 2666 O O . PRO B 1 135 ? -13.492 19.891 16.188 1 63.41 135 PRO B O 1
ATOM 2669 N N . HIS B 1 136 ? -11.875 18.703 15.07 1 65.19 136 HIS B N 1
ATOM 2670 C CA . HIS B 1 136 ? -11.195 19.922 14.641 1 65.19 136 HIS B CA 1
ATOM 2671 C C . HIS B 1 136 ? -11.375 20.156 13.148 1 65.19 136 HIS B C 1
ATOM 2673 O O . HIS B 1 136 ? -10.656 20.969 12.547 1 65.19 136 HIS B O 1
ATOM 2679 N N . SER B 1 137 ? -12.32 19.391 12.57 1 67.31 137 SER B N 1
ATOM 2680 C CA . SER B 1 137 ? -12.57 19.531 11.141 1 67.31 137 SER B CA 1
ATOM 2681 C C . SER B 1 137 ? -13.312 20.828 10.852 1 67.31 137 SER B C 1
ATOM 2683 O O . SER B 1 137 ? -14.203 21.234 11.602 1 67.31 137 SER B O 1
ATOM 2685 N N . ASP B 1 138 ? -12.703 21.531 9.953 1 64.31 138 ASP B N 1
ATOM 2686 C CA . ASP B 1 138 ? -13.453 22.703 9.508 1 64.31 138 ASP B CA 1
ATOM 2687 C C . ASP B 1 138 ? -14.141 22.438 8.164 1 64.31 138 ASP B C 1
ATOM 2689 O O . ASP B 1 138 ? -14.195 21.297 7.703 1 64.31 138 ASP B O 1
ATOM 2693 N N . ALA B 1 139 ? -14.852 23.531 7.695 1 58.44 139 ALA B N 1
ATOM 2694 C CA . ALA B 1 139 ? -15.68 23.422 6.5 1 58.44 139 ALA B CA 1
ATOM 2695 C C . ALA B 1 139 ? -14.852 22.953 5.301 1 58.44 139 ALA B C 1
ATOM 2697 O O . ALA B 1 139 ? -15.391 22.328 4.379 1 58.44 139 ALA B O 1
ATOM 2698 N N . ASP B 1 140 ? -13.57 23.172 5.465 1 56.44 140 ASP B N 1
ATOM 2699 C CA . ASP B 1 140 ? -12.719 22.891 4.316 1 56.44 140 ASP B CA 1
ATOM 2700 C C . ASP B 1 140 ? -12.102 21.484 4.414 1 56.44 140 ASP B C 1
ATOM 2702 O O . ASP B 1 140 ? -11.414 21.047 3.498 1 56.44 140 ASP B O 1
ATOM 2706 N N . ASP B 1 141 ? -12.406 20.922 5.656 1 59.91 141 ASP B N 1
ATOM 2707 C CA . ASP B 1 141 ? -11.867 19.578 5.816 1 59.91 141 ASP B CA 1
ATOM 2708 C C . ASP B 1 141 ? -12.75 18.547 5.113 1 59.91 141 ASP B C 1
ATOM 2710 O O . ASP B 1 141 ? -13.977 18.562 5.25 1 59.91 141 ASP B O 1
ATOM 2714 N N . GLY B 1 142 ? -12.539 18.109 3.996 1 55.25 142 GLY B N 1
ATOM 2715 C CA . GLY B 1 142 ? -13.344 17.188 3.215 1 55.25 142 GLY B CA 1
ATOM 2716 C C . GLY B 1 142 ? -13.352 15.773 3.779 1 55.25 142 GLY B C 1
ATOM 2717 O O . GLY B 1 142 ? -14.102 14.914 3.309 1 55.25 142 GLY B O 1
ATOM 2718 N N . GLY B 1 143 ? -12.914 15.57 5.156 1 60.75 143 GLY B N 1
ATOM 2719 C CA . GLY B 1 143 ? -12.883 14.336 5.918 1 60.75 143 GLY B CA 1
ATOM 2720 C C . GLY B 1 143 ? -12.461 13.141 5.09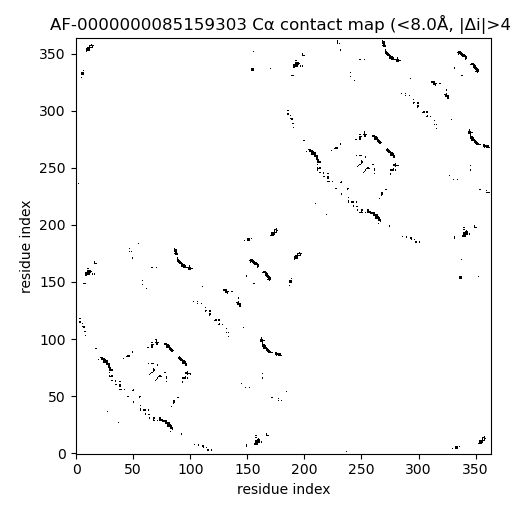 1 60.75 143 GLY B C 1
ATOM 2721 O O . GLY B 1 143 ? -12.258 12.047 5.625 1 60.75 143 GLY B O 1
ATOM 2722 N N . ASN B 1 144 ? -12.289 13.32 3.674 1 77.62 144 ASN B N 1
ATO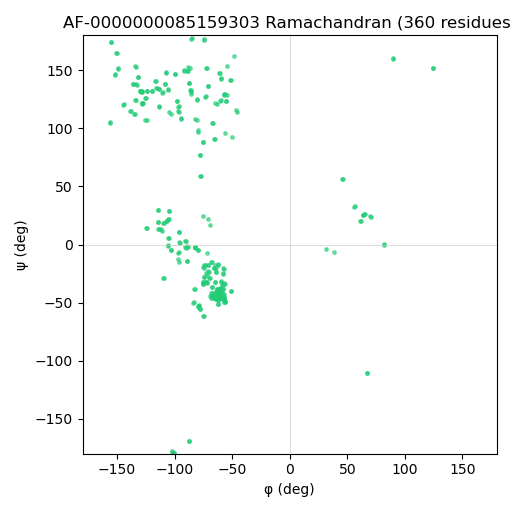M 2723 C CA . ASN B 1 144 ? -12.055 12.211 2.746 1 77.62 144 ASN B CA 1
ATOM 2724 C C . ASN B 1 144 ? -10.609 12.172 2.27 1 77.62 144 ASN B C 1
ATOM 2726 O O . ASN B 1 144 ? -10.195 11.211 1.615 1 77.62 144 ASN B O 1
ATOM 2730 N N . SER B 1 145 ? -9.922 13.133 2.795 1 86.19 145 SER B N 1
ATOM 2731 C CA . SER B 1 145 ? -8.57 13.266 2.256 1 86.19 145 SER B CA 1
ATOM 2732 C C . SER B 1 145 ? -7.672 12.133 2.738 1 86.19 145 SER B C 1
ATOM 2734 O O . SER B 1 145 ? -6.809 11.656 1.995 1 86.19 145 SER B O 1
ATOM 2736 N N . LEU B 1 146 ? -7.961 11.664 3.971 1 90.19 146 LEU B N 1
ATOM 2737 C CA . LEU B 1 146 ? -7.141 10.586 4.504 1 90.19 146 LEU B CA 1
ATOM 2738 C C . LEU B 1 146 ? -7.473 9.258 3.816 1 90.19 146 LEU B C 1
ATOM 2740 O O . LEU B 1 146 ? -6.59 8.422 3.623 1 90.19 146 LEU B O 1
ATOM 2744 N N . ILE B 1 147 ? -8.711 9.094 3.436 1 90.88 147 ILE B N 1
ATOM 2745 C CA . ILE B 1 147 ? -9.102 7.914 2.674 1 90.88 147 ILE B CA 1
ATOM 2746 C C . ILE B 1 147 ? -8.391 7.906 1.327 1 90.88 147 ILE B C 1
ATOM 2748 O O . ILE B 1 147 ? -7.793 6.898 0.939 1 90.88 147 ILE B O 1
ATOM 2752 N N . ALA B 1 148 ? -8.406 9.047 0.676 1 91.62 148 ALA B N 1
ATOM 2753 C CA . ALA B 1 148 ? -7.719 9.188 -0.607 1 91.62 148 ALA B CA 1
ATOM 2754 C C . ALA B 1 148 ? -6.227 8.906 -0.464 1 91.62 148 ALA B C 1
ATOM 2756 O O . ALA B 1 148 ? -5.625 8.258 -1.322 1 91.62 148 ALA B O 1
ATOM 2757 N N . ALA B 1 149 ? -5.66 9.422 0.597 1 94.12 149 ALA B N 1
ATOM 2758 C CA . ALA B 1 149 ? -4.23 9.219 0.832 1 94.12 149 ALA B CA 1
ATOM 2759 C C . ALA B 1 149 ? -3.906 7.734 0.983 1 94.12 149 ALA B C 1
ATOM 2761 O O . ALA B 1 149 ? -2.959 7.234 0.372 1 94.12 149 ALA B O 1
ATOM 2762 N N . LEU B 1 150 ? -4.703 7.008 1.719 1 93.38 150 LEU B N 1
ATOM 2763 C CA . LEU B 1 150 ? -4.469 5.586 1.931 1 93.38 150 LEU B CA 1
ATOM 2764 C C . LEU B 1 150 ? -4.609 4.809 0.624 1 93.38 150 LEU B C 1
ATOM 2766 O O . LEU B 1 150 ? -3.908 3.82 0.405 1 93.38 150 LEU B O 1
ATOM 2770 N N . GLU B 1 151 ? -5.484 5.297 -0.21 1 92.31 151 GLU B N 1
ATOM 2771 C CA . GLU B 1 151 ? -5.664 4.656 -1.51 1 92.31 151 GLU B CA 1
ATOM 2772 C C . GLU B 1 151 ? -4.512 4.988 -2.453 1 92.31 151 GLU B C 1
ATOM 2774 O O . GLU B 1 151 ? -4.145 4.172 -3.301 1 92.31 151 GLU B O 1
ATOM 2779 N N . TYR B 1 152 ? -4.027 6.129 -2.326 1 96.44 152 TYR B N 1
ATOM 2780 C CA . TYR B 1 152 ? -3.049 6.629 -3.287 1 96.44 152 TYR B CA 1
ATOM 2781 C C . TYR B 1 152 ? -1.663 6.066 -3 1 96.44 152 TYR B C 1
ATOM 2783 O O . TYR B 1 152 ? -0.97 5.609 -3.912 1 96.44 152 TYR B O 1
ATOM 2791 N N . TRP B 1 153 ? -1.184 6.203 -1.793 1 97.75 153 TRP B N 1
ATOM 2792 C CA . TRP B 1 153 ? 0.181 5.84 -1.425 1 97.75 153 TRP B CA 1
ATOM 2793 C C . TRP B 1 153 ? 0.327 4.324 -1.31 1 97.75 153 TRP B C 1
ATOM 2795 O O . TRP B 1 153 ? 0.357 3.779 -0.204 1 97.75 153 TRP B O 1
ATOM 2805 N N . ASN B 1 154 ? 0.632 3.668 -2.4 1 97.31 154 ASN B N 1
ATOM 2806 C CA . ASN B 1 154 ? 0.59 2.215 -2.541 1 97.31 154 ASN B CA 1
ATOM 2807 C C . ASN B 1 154 ? 1.852 1.562 -1.983 1 97.31 154 ASN B C 1
ATOM 2809 O O . ASN B 1 154 ? 1.956 0.334 -1.949 1 97.31 154 ASN B O 1
ATOM 2813 N N . GLY B 1 155 ? 2.812 2.281 -1.519 1 97.44 155 GLY B N 1
ATOM 2814 C CA . GLY B 1 155 ? 3.994 1.756 -0.852 1 97.44 155 GLY B CA 1
ATOM 2815 C C . GLY B 1 155 ? 3.951 1.921 0.656 1 97.44 155 GLY B C 1
ATOM 2816 O O . GLY B 1 155 ? 4.887 1.525 1.355 1 97.44 155 GLY B O 1
ATOM 2817 N N . GLY B 1 156 ? 2.893 2.598 1.094 1 97.25 156 GLY B N 1
ATOM 2818 C CA . GLY B 1 156 ? 2.719 2.74 2.531 1 97.25 156 GLY B CA 1
ATOM 2819 C C . GLY B 1 156 ? 2.598 4.184 2.977 1 97.25 156 GLY B C 1
ATOM 2820 O O . GLY B 1 156 ? 3.066 5.094 2.289 1 97.25 156 GLY B O 1
ATOM 2821 N N . MET B 1 157 ? 1.939 4.441 4.035 1 97.75 157 MET B N 1
ATOM 2822 C CA . MET B 1 157 ? 1.806 5.684 4.789 1 97.75 157 MET B CA 1
ATOM 2823 C C . MET B 1 157 ? 1.944 5.43 6.285 1 97.75 157 MET B C 1
ATOM 2825 O O . MET B 1 157 ? 1.087 4.785 6.891 1 97.75 157 MET B O 1
ATOM 2829 N N . ILE B 1 158 ? 3.012 5.941 6.844 1 98.38 158 ILE B N 1
ATOM 2830 C CA . ILE B 1 158 ? 3.395 5.586 8.203 1 98.38 158 ILE B CA 1
ATOM 2831 C C . ILE B 1 158 ? 3.518 6.852 9.055 1 98.38 158 ILE B C 1
ATOM 2833 O O . ILE B 1 158 ? 4.082 7.852 8.602 1 98.38 158 ILE B O 1
ATOM 2837 N N . TYR B 1 159 ? 2.906 6.789 10.211 1 98.62 159 TYR B N 1
ATOM 2838 C CA . TYR B 1 159 ? 3.107 7.836 11.211 1 98.62 159 TYR B CA 1
ATOM 2839 C C . TYR B 1 159 ? 4.113 7.391 12.266 1 98.62 159 TYR B C 1
ATOM 2841 O O . TYR B 1 159 ? 4.223 6.199 12.57 1 98.62 159 TYR B O 1
ATOM 2849 N N . ASN B 1 160 ? 4.887 8.391 12.766 1 98.44 160 ASN B N 1
ATOM 2850 C CA . ASN B 1 160 ? 5.691 8.078 13.945 1 98.44 160 ASN B CA 1
ATOM 2851 C C . ASN B 1 160 ? 4.832 7.992 15.203 1 98.44 160 ASN B C 1
ATOM 2853 O O . ASN B 1 160 ? 3.613 8.172 15.141 1 98.44 160 ASN B O 1
ATOM 2857 N N . ASN B 1 161 ? 5.402 7.652 16.312 1 97.94 161 ASN B N 1
ATOM 2858 C CA . ASN B 1 161 ? 4.656 7.453 17.562 1 97.94 161 ASN B CA 1
ATOM 2859 C C . ASN B 1 161 ? 3.934 8.727 17.984 1 97.94 161 ASN B C 1
ATOM 2861 O O . ASN B 1 161 ? 2.77 8.68 18.391 1 97.94 161 ASN B O 1
ATOM 2865 N N . LYS B 1 162 ? 4.613 9.828 17.875 1 98.31 162 LYS B N 1
ATOM 2866 C CA . LYS B 1 162 ? 4.012 11.109 18.234 1 98.31 162 LYS B CA 1
ATOM 2867 C C . LYS B 1 162 ? 2.936 11.516 17.234 1 98.31 162 LYS B C 1
ATOM 2869 O O . LYS B 1 162 ? 2.088 12.359 17.531 1 98.31 162 LYS B O 1
ATOM 2874 N N . LYS B 1 163 ? 2.994 10.992 15.984 1 98.31 163 LYS B N 1
ATOM 2875 C CA . LYS B 1 163 ? 2.061 11.219 14.883 1 98.31 163 LYS B CA 1
ATOM 2876 C C . LYS B 1 163 ? 2.188 12.641 14.336 1 98.31 163 LYS B C 1
ATOM 2878 O O . LYS B 1 163 ? 1.197 13.234 13.906 1 98.31 163 LYS B O 1
ATOM 2883 N N . ASN B 1 164 ? 3.342 13.266 14.539 1 98.69 164 ASN B N 1
ATOM 2884 C CA . ASN B 1 164 ? 3.605 14.555 13.914 1 98.69 164 ASN B CA 1
ATOM 2885 C C . ASN B 1 164 ? 4.574 14.422 12.742 1 98.69 164 ASN B C 1
ATOM 2887 O O . ASN B 1 164 ? 5.078 15.422 12.227 1 98.69 164 ASN B O 1
ATOM 2891 N N . LYS B 1 165 ? 4.918 13.219 12.406 1 98.81 165 LYS B N 1
ATOM 2892 C CA . LYS B 1 165 ? 5.738 12.859 11.25 1 98.81 165 LYS B CA 1
ATOM 2893 C C . LYS B 1 165 ? 5.062 11.781 10.414 1 98.81 165 LYS B C 1
ATOM 2895 O O . LYS B 1 165 ? 4.535 10.805 10.953 1 98.81 165 LYS B O 1
ATOM 2900 N N . VAL B 1 166 ? 4.996 11.969 9.117 1 98.62 166 VAL B N 1
ATOM 2901 C CA . VAL B 1 166 ? 4.391 10.984 8.227 1 98.62 166 VAL B CA 1
ATOM 2902 C C . VAL B 1 166 ? 5.344 10.672 7.078 1 98.62 166 VAL B C 1
ATOM 2904 O O . VAL B 1 166 ? 6.016 11.57 6.562 1 98.62 166 VAL B O 1
ATOM 2907 N N . GLY B 1 167 ? 5.586 9.445 6.773 1 98.69 167 GLY B N 1
ATOM 2908 C CA . GLY B 1 167 ? 6.32 8.969 5.613 1 98.69 167 GLY B CA 1
ATOM 2909 C C . GLY B 1 167 ? 5.457 8.203 4.633 1 98.69 167 GLY B C 1
ATOM 2910 O O . GLY B 1 167 ? 4.629 7.379 5.031 1 98.69 167 GLY B O 1
ATOM 2911 N N . VAL B 1 168 ? 5.59 8.516 3.34 1 98.62 168 VAL B N 1
ATOM 2912 C CA . VAL B 1 168 ? 4.773 7.863 2.322 1 98.62 168 VAL B CA 1
ATOM 2913 C C . VAL B 1 168 ? 5.652 7.434 1.15 1 98.62 168 VAL B C 1
ATOM 2915 O O . VAL B 1 168 ? 6.715 8.016 0.918 1 98.62 168 VAL B O 1
ATOM 2918 N N . VAL B 1 169 ? 5.207 6.391 0.452 1 98.56 169 VAL B N 1
ATOM 2919 C CA . VAL B 1 169 ? 5.867 5.902 -0.752 1 98.56 169 VAL B CA 1
ATOM 2920 C C . VAL B 1 169 ? 4.824 5.598 -1.827 1 98.56 169 VAL B C 1
ATOM 2922 O O . VAL B 1 169 ? 3.75 5.07 -1.527 1 98.56 169 VAL B O 1
ATOM 2925 N N . ARG B 1 170 ? 5.121 5.961 -3.006 1 98.12 170 ARG B N 1
ATOM 2926 C CA . ARG B 1 170 ? 4.324 5.535 -4.152 1 98.12 170 ARG B CA 1
ATOM 2927 C C . ARG B 1 170 ? 5.195 4.859 -5.203 1 98.12 170 ARG B C 1
ATOM 2929 O O . ARG B 1 170 ? 6.191 5.43 -5.652 1 98.12 170 ARG B O 1
ATOM 2936 N N . TRP B 1 171 ? 4.793 3.67 -5.566 1 97.5 171 TRP B N 1
ATOM 2937 C CA . TRP B 1 171 ? 5.426 2.898 -6.633 1 97.5 171 TRP B CA 1
ATOM 2938 C C . TRP B 1 171 ? 4.746 3.16 -7.973 1 97.5 171 TRP B C 1
ATOM 2940 O O . TRP B 1 171 ? 3.537 3.4 -8.023 1 97.5 171 TRP B O 1
ATOM 2950 N N . PHE B 1 172 ? 5.516 3.061 -9.016 1 96.62 172 PHE B N 1
ATOM 2951 C CA . PHE B 1 172 ? 5.016 3.24 -10.375 1 96.62 172 PHE B CA 1
ATOM 2952 C C . PHE B 1 172 ? 5.484 2.104 -11.273 1 96.62 172 PHE B C 1
ATOM 2954 O O . PHE B 1 172 ? 6.578 1.569 -11.094 1 96.62 172 PHE B O 1
ATOM 2961 N N . THR B 1 173 ? 4.582 1.702 -12.234 1 95.69 173 THR B N 1
ATOM 2962 C CA . THR B 1 173 ? 5.055 0.777 -13.258 1 95.69 173 THR B CA 1
ATOM 2963 C C . THR B 1 173 ? 6.277 1.343 -13.977 1 95.69 173 THR B C 1
ATOM 2965 O O . THR B 1 173 ? 6.27 2.496 -14.414 1 95.69 173 THR B O 1
ATOM 2968 N N . ASN B 1 174 ? 7.371 0.628 -13.992 1 94.31 174 ASN B N 1
ATOM 2969 C CA . ASN B 1 174 ? 8.656 0.984 -14.578 1 94.31 174 ASN B CA 1
ATOM 2970 C C . ASN B 1 174 ? 9.281 2.186 -13.875 1 94.31 174 ASN B C 1
ATOM 2972 O O . ASN B 1 174 ? 10.031 2.951 -14.484 1 94.31 174 ASN B O 1
ATOM 2976 N N . GLY B 1 175 ? 8.93 2.379 -12.625 1 91.88 175 GLY B N 1
ATOM 2977 C CA . GLY B 1 175 ? 9.43 3.527 -11.883 1 91.88 175 GLY B CA 1
ATOM 2978 C C . GLY B 1 175 ? 10.938 3.537 -11.742 1 91.88 175 GLY B C 1
ATOM 2979 O O . GLY B 1 175 ? 11.57 4.59 -11.844 1 91.88 175 GLY B O 1
ATOM 2980 N N . ALA B 1 176 ? 11.516 2.438 -11.531 1 88.5 176 ALA B N 1
ATOM 2981 C CA . ALA B 1 176 ? 12.953 2.346 -11.281 1 88.5 176 ALA B CA 1
ATOM 2982 C C . ALA B 1 176 ? 13.75 2.719 -12.531 1 88.5 176 ALA B C 1
ATOM 2984 O O . ALA B 1 176 ? 14.961 2.953 -12.453 1 88.5 176 ALA B O 1
ATOM 2985 N N . GLN B 1 177 ? 13.117 2.742 -13.594 1 85.12 177 GLN B N 1
ATOM 2986 C CA . GLN B 1 177 ? 13.789 3.023 -14.852 1 85.12 177 GLN B CA 1
ATOM 2987 C C . GLN B 1 177 ? 13.656 4.496 -15.234 1 85.12 177 GLN B C 1
ATOM 2989 O O . GLN B 1 177 ? 14.305 4.961 -16.172 1 85.12 177 GLN B O 1
ATOM 2994 N N . ILE B 1 178 ? 12.758 5.211 -14.617 1 76.81 178 ILE B N 1
ATOM 2995 C CA . ILE B 1 178 ? 12.445 6.586 -14.984 1 76.81 178 ILE B CA 1
ATOM 2996 C C . ILE B 1 178 ? 13.594 7.5 -14.562 1 76.81 178 ILE B C 1
ATOM 2998 O O . ILE B 1 178 ? 13.852 8.523 -15.195 1 76.81 178 ILE B O 1
ATOM 3002 N N . SER B 1 179 ? 14.695 7.113 -13.805 1 59.5 179 SER B N 1
ATOM 3003 C CA . SER B 1 179 ? 15.68 8.031 -13.242 1 59.5 179 SER B CA 1
ATOM 3004 C C . SER B 1 179 ? 16.312 8.891 -14.336 1 59.5 179 SER B C 1
ATOM 3006 O O . SER B 1 179 ? 16.75 8.375 -15.367 1 59.5 179 SER B O 1
ATOM 3008 N N . GLY B 1 180 ? 15.812 10.156 -14.594 1 50.78 180 GLY B N 1
ATOM 3009 C CA . GLY B 1 180 ? 16.531 11.125 -15.398 1 50.78 180 GLY B CA 1
ATOM 3010 C C . GLY B 1 180 ? 18 11.273 -14.984 1 50.78 180 GLY B C 1
ATOM 3011 O O . GLY B 1 180 ? 18.422 10.703 -13.977 1 50.78 180 GLY B O 1
ATOM 3012 N N . PRO B 1 181 ? 18.969 11.906 -15.945 1 40.94 181 PRO B N 1
ATOM 3013 C CA . PRO B 1 181 ? 20.312 12.32 -15.531 1 40.94 181 PRO B CA 1
ATOM 3014 C C . PRO B 1 181 ? 20.312 13.078 -14.211 1 40.94 181 PRO B C 1
ATOM 3016 O O . PRO B 1 181 ? 19.375 13.836 -13.922 1 40.94 181 PRO B O 1
ATOM 3019 N N . ILE B 1 182 ? 20.859 12.609 -13.148 1 33.72 182 ILE B N 1
ATOM 3020 C CA . ILE B 1 182 ? 21.203 13.586 -12.117 1 33.72 182 ILE B CA 1
ATOM 3021 C C . ILE B 1 182 ? 22.047 14.703 -12.719 1 33.72 182 ILE B C 1
ATOM 3023 O O . ILE B 1 182 ? 22.969 14.43 -13.5 1 33.72 182 ILE B O 1
#

Organism: Gracilinema caldarium (strain ATCC 51460 / DSM 7334 / H1) (NCBI:txid744872)

Foldseek 3Di:
DDDQDADAAAADAPDCLPVLPPWDKDKAFLALVCLLVVLCVQCVQAQPQQCPPPLVSVLSSVVSNCQSCVAVVVHRVWMKMWTWDRFLWTKIKIATNGQADPCRVVLSVLRRVLSVCVVVVVVVSNVVSCADDDPPDDPPRRNCSVVVNSVAQPVHWYAYPSRRMIMTIHHDDRSRVSGDDD/DDDQDADAAAADAPDCLPVLPPWDKDKAFLALVCLLVVLCVQCVPAQPQQCVPPLVSVLSSVVSNCQSCVAVVVHRVWMKMWTWDRFLWTKIKIATNGQADPCRVVLSVLRRVLSVCVVVVVVVSNVVSCADDDPPDDPPRRNCSVVVNSVAQPVHWYAYPSRRMIMTIHHDDRSRVSRDDD

Radius of gyration: 20.74 Å; Cα contacts (8 Å, |Δi|>4): 642; chains: 2; bounding box: 48×62×38 Å

Secondary structure (DSSP, 8-state):
-PPPPPP--EE-TT-GGG--TT-EEEEEE--GGGHHHHHHHHHTT--HHHHTTTHHHHHHHHHHHIIIIIISTT-TTSEEEEEEE-SSSEEEEEE-SSS--TTHHHHHHHHHHHHHHHHTT-HHHHHHTSS---TT--TT--S-HHHHHHHH-TTEEEE-SSSSEEEEEE--TTGGG-----/-PPPPPP--EE-TT-GGG--TT-EEEEEE--GGGHHHHHHHHHTT--HHHHTTTHHHHHHHHHHHIIIIIISTT-TTSEEEEEEE-SSSEEEEEE-SSS--TTHHHHHHHHHHHHHHHHTT-HHHHHHTS----TT--TT--S-HHHHHHHH-TTEEEE-SSSSEEEEEE--TTGGG-----

Solvent-accessible surface area (backbone atoms only — not comparable to full-atom values): 19710 Å² total; per-residue (Å²): 128,84,76,87,76,79,68,68,81,31,40,25,68,70,37,72,77,69,61,60,80,93,41,48,76,51,75,39,64,15,44,73,90,43,44,68,57,53,42,48,62,72,48,68,81,46,49,73,85,66,26,63,82,58,51,45,57,50,54,52,38,51,55,52,44,43,32,23,48,73,28,35,61,46,36,52,90,40,52,34,39,37,37,39,40,58,51,44,36,44,37,41,33,42,34,30,74,32,85,24,59,82,55,51,67,61,49,38,50,52,48,40,52,32,52,48,23,47,76,68,65,34,54,67,60,27,58,70,54,60,56,46,73,58,97,82,52,50,96,81,50,63,42,34,60,64,58,50,45,65,60,55,31,44,35,21,57,38,23,28,76,64,33,31,32,40,24,37,24,34,75,48,62,46,19,52,69,49,64,66,89,128,128,83,77,88,75,79,70,67,82,31,40,26,68,69,36,71,74,69,61,58,80,94,42,47,77,50,74,39,63,14,45,74,91,43,44,68,57,54,43,48,60,71,48,69,80,45,53,72,84,67,28,64,82,59,52,45,57,52,54,51,35,50,55,52,45,43,33,20,48,70,28,36,62,47,35,53,90,38,53,34,40,37,38,39,39,56,53,43,35,42,38,42,34,43,34,32,74,33,86,24,58,80,55,50,66,62,48,38,51,51,48,40,52,34,52,48,23,47,74,67,66,35,53,67,61,26,60,71,53,59,55,46,75,58,98,82,53,51,95,82,48,65,40,34,60,66,58,50,47,64,59,56,30,44,35,22,58,38,22,30,77,65,31,31,32,41,23,36,25,35,75,46,62,45,18,52,68,56,52,69,87,129

pLDDT: mean 91.63, std 12.08, range [33.72, 98.88]

Nearest PDB structures (foldseek):
  1th8-assembly1_A-2  TM=7.618E-01  e=2.721E-05  Geobacillus stearothermophilus
  1thn-assembly1_A  TM=7.492E-01  e=1.946E-03  Geobacillus stearothermophilus
  6m37-assembly1_C-2  TM=6.199E-01  e=3.748E-04  Bacillus subtilis subsp. subtilis str. 168
  6m36-assembly2_M  TM=7.056E-01  e=2.100E-02  Bacillus subtilis subsp. subtilis str. 168
  8jzt-assembly1_B  TM=4.907E-01  e=1.859E-02  Mycobacterium tuberculosis H37Rv

InterPro domains:
  IPR036890 Histidine kinase/HSP90-like ATPase superfamily [G3DSA:3.30.565.10] (23-127)
  IPR036890 Histidine kinase/HSP90-like ATPase superfamily [SSF55874] (51-112)

Sequence (364 aa):
MHQLIIRKLIVDENNELFDAQGMRYVEFPSDYHRIREYTAFILQNCPEEFKEGNLLEQQLSEIIKNGIKHGNKKDPSKKLKVWYDLRKRVRFIVEDEGEGFTNLEAWNEYYRKRQEALYREDFDTFLSMANYRGPHSDADDGGNSLIAALEYWNGGMIYNNKKNKVGVVRWFTNGAQISGPIMHQLIIRKLIVDENNELFDAQGMRYVEFPSDYHRIREYTAFILQNCPEEFKEGNLLEQQLSEIIKNGIKHGNKKDPSKKLKVWYDLRKRVRFIVEDEGEGFTNLEAWNEYYRKRQEALYREDFDTFLSMANYRGPHSDADDGGNSLIAALEYWNGGMIYNNKKNKVGVVRWFTNGAQISGPI